Protein AF-S3K8F0-F1 (afdb_monomer_lite)

Secondary structure (DSSP, 8-state):
--SSEEEESSSEEEESSSS-GGGS-GGGEEEE-TT-EEEEEEEEEEGGGEEEEEEEEEETTEEEEEEEGGGEEEESSTTHHHHHHHHHHHHHHHTGGGTS-TTSTTHHHHHHHHHHHHH---S--SHHHHHHS--HHHHHHHHHIIIIITTTS---SSHHHHHHHHHHHHHTT-TT-S-----TTT----TT-EEEEESSTT--TT--S---EEEEE-------

Organism: NCBI:txid482300

Sequence (224 aa):
MADKTLKALVNTVIKALPQDSSTLTDSQKFPLAKGDTLAIKQYRSAPNNHWEIQLETPRDGMTTWFAFISHVEIFVDQNFKQNLVNIATQEWEFFKKGTRKEREDGFWQRIVTYWKEALNRNDIDTRFDVGNVPWSAAFISWIMTKAGAADKFKRDASHSVYIRDSVKKRKDQVINAPFVAFKIDEVTPEIGDLVCAPRQSGVTYDTTDNYISHCDLVVAKRTN

Structure (mmCIF, N/CA/C/O backbone):
data_AF-S3K8F0-F1
#
_entry.id   AF-S3K8F0-F1
#
loop_
_atom_site.group_PDB
_atom_site.id
_atom_site.type_symbol
_atom_site.label_atom_id
_atom_site.label_alt_id
_atom_site.label_comp_id
_atom_site.label_asym_id
_atom_site.label_entity_id
_atom_site.label_seq_id
_atom_site.pdbx_PDB_ins_code
_atom_site.Cartn_x
_atom_site.Cartn_y
_atom_site.Cartn_z
_atom_site.occupancy
_atom_site.B_iso_or_equiv
_atom_site.auth_seq_id
_atom_site.auth_comp_id
_atom_site.auth_asym_id
_atom_site.auth_atom_id
_atom_site.pdbx_PDB_model_num
ATOM 1 N N . MET A 1 1 ? -18.692 18.314 4.384 1.00 41.19 1 MET A N 1
ATOM 2 C CA . MET A 1 1 ? -18.512 16.860 4.187 1.00 41.19 1 MET A CA 1
ATOM 3 C C . MET A 1 1 ? -17.352 16.450 5.059 1.00 41.19 1 MET A C 1
ATOM 5 O O . MET A 1 1 ? -16.432 17.248 5.173 1.00 41.19 1 MET A O 1
ATOM 9 N N . ALA A 1 2 ? -17.420 15.288 5.698 1.00 50.66 2 ALA A N 1
ATOM 10 C CA . ALA A 1 2 ? -16.303 14.797 6.488 1.00 50.66 2 ALA A CA 1
ATOM 11 C C . ALA A 1 2 ? -15.082 14.616 5.584 1.00 50.66 2 ALA A C 1
ATOM 13 O O . ALA A 1 2 ? -15.187 13.941 4.558 1.00 50.66 2 ALA A O 1
ATOM 14 N N . ASP A 1 3 ? -13.938 15.188 5.959 1.00 70.56 3 ASP A N 1
ATOM 15 C CA . ASP A 1 3 ? -12.693 15.042 5.189 1.00 70.56 3 ASP A CA 1
ATOM 16 C C . ASP A 1 3 ? -12.235 13.577 5.127 1.00 70.56 3 ASP A C 1
ATOM 18 O O . ASP A 1 3 ? -11.378 13.216 4.320 1.00 70.56 3 ASP A O 1
ATOM 22 N N . LYS A 1 4 ? -12.782 12.726 6.009 1.00 84.25 4 LYS A N 1
ATOM 23 C CA . LYS A 1 4 ? -12.538 11.288 6.032 1.00 84.25 4 LYS A CA 1
ATOM 24 C C . LYS A 1 4 ? -13.816 10.532 6.349 1.00 84.25 4 LYS A C 1
ATOM 26 O O . LYS A 1 4 ? -14.579 10.890 7.246 1.00 84.25 4 LYS A O 1
ATOM 31 N N . THR A 1 5 ? -14.026 9.446 5.623 1.00 88.88 5 THR A N 1
ATOM 32 C CA . THR A 1 5 ? -15.196 8.586 5.789 1.00 88.88 5 THR A CA 1
ATOM 33 C C . THR A 1 5 ? -14.744 7.151 5.980 1.00 88.88 5 THR A C 1
ATOM 35 O O . THR A 1 5 ? -13.998 6.631 5.160 1.00 88.88 5 THR A O 1
ATOM 38 N N . LEU A 1 6 ? -15.214 6.497 7.036 1.00 92.38 6 LEU A N 1
ATOM 39 C CA . LEU A 1 6 ? -15.124 5.050 7.180 1.00 92.38 6 LEU A CA 1
ATOM 40 C C . LEU A 1 6 ? -16.344 4.412 6.516 1.00 92.38 6 LEU A C 1
ATOM 42 O O . LEU A 1 6 ? -17.459 4.849 6.769 1.00 92.38 6 LEU A O 1
ATOM 46 N N . LYS A 1 7 ? -16.161 3.371 5.710 1.00 91.75 7 LYS A N 1
ATOM 47 C CA . LYS A 1 7 ? -17.235 2.586 5.092 1.00 91.75 7 LYS A CA 1
ATOM 48 C C . LYS A 1 7 ? -17.118 1.126 5.482 1.00 91.75 7 LYS A C 1
ATOM 50 O O . LYS A 1 7 ? -16.027 0.565 5.456 1.00 91.75 7 LYS A O 1
ATOM 55 N N . ALA A 1 8 ? -18.242 0.496 5.787 1.00 94.00 8 ALA A N 1
ATOM 56 C CA . ALA A 1 8 ? -18.306 -0.940 6.004 1.00 94.00 8 ALA A CA 1
ATOM 57 C C . ALA A 1 8 ? -18.256 -1.711 4.673 1.00 94.00 8 ALA A C 1
ATOM 59 O O . ALA A 1 8 ? -19.084 -1.502 3.783 1.00 94.00 8 ALA A O 1
ATOM 60 N N . LEU A 1 9 ? -17.306 -2.639 4.546 1.00 88.62 9 LEU A N 1
ATOM 61 C CA . LEU A 1 9 ? -17.175 -3.557 3.405 1.00 88.62 9 LEU A CA 1
ATOM 62 C C . LEU A 1 9 ? -18.062 -4.804 3.565 1.00 88.62 9 LEU A C 1
ATOM 64 O O . LEU A 1 9 ? -18.509 -5.399 2.580 1.00 88.62 9 LEU A O 1
ATOM 68 N N . VAL A 1 10 ? -18.357 -5.163 4.816 1.00 92.81 10 VAL A N 1
ATOM 69 C CA . VAL A 1 10 ? -19.252 -6.246 5.249 1.00 92.81 10 VAL A CA 1
ATOM 70 C C . VAL A 1 10 ? -20.107 -5.760 6.421 1.00 92.81 10 VAL A C 1
ATOM 72 O O . VAL A 1 10 ? -19.790 -4.737 7.024 1.00 92.81 10 VAL A O 1
ATOM 75 N N . ASN A 1 11 ? -21.170 -6.487 6.778 1.00 96.94 11 ASN A N 1
ATOM 76 C CA . ASN A 1 11 ? -21.875 -6.221 8.035 1.00 96.94 11 ASN A CA 1
ATOM 77 C C . ASN A 1 11 ? -20.884 -6.382 9.189 1.00 96.94 11 ASN A C 1
ATOM 79 O O . ASN A 1 11 ? -20.270 -7.438 9.336 1.00 96.94 11 ASN A O 1
ATOM 83 N N . THR A 1 12 ? -20.704 -5.333 9.982 1.00 97.06 12 THR A N 1
ATOM 84 C CA . THR A 1 12 ? -19.665 -5.289 11.009 1.00 97.06 12 THR A CA 1
ATOM 85 C C . THR A 1 12 ? -20.174 -4.649 12.292 1.00 97.06 12 THR A C 1
ATOM 87 O O . THR A 1 12 ? -21.273 -4.099 12.353 1.00 97.06 12 THR A O 1
ATOM 90 N N . VAL A 1 13 ? -19.361 -4.745 13.338 1.00 97.62 13 VAL A N 1
ATOM 91 C CA . VAL A 1 13 ? -19.634 -4.179 14.654 1.00 97.62 13 VAL A CA 1
ATOM 92 C C . VAL A 1 13 ? -18.527 -3.193 14.991 1.00 97.62 13 VAL A C 1
ATOM 94 O O . VAL A 1 13 ? -17.346 -3.551 14.993 1.00 97.62 13 VAL A O 1
ATOM 97 N N . ILE A 1 14 ? -18.926 -1.962 15.293 1.00 97.81 14 ILE A N 1
ATOM 98 C CA . ILE A 1 14 ? -18.063 -0.913 15.826 1.00 97.81 14 ILE A CA 1
ATOM 99 C C . ILE A 1 14 ? -18.092 -1.011 17.351 1.00 97.81 14 ILE A C 1
ATOM 101 O O . ILE A 1 14 ? -19.149 -1.237 17.936 1.00 97.81 14 ILE A O 1
ATOM 105 N N . LYS A 1 15 ? -16.925 -0.922 17.990 1.00 97.56 15 LYS A N 1
ATOM 106 C CA . LYS A 1 15 ? -16.703 -1.397 19.365 1.00 97.56 15 LYS A CA 1
ATOM 107 C C . LYS A 1 15 ? -16.059 -0.324 20.230 1.00 97.56 15 LYS A C 1
ATOM 109 O O . LYS A 1 15 ? -15.245 0.443 19.737 1.00 97.56 15 LYS A O 1
ATOM 114 N N . ALA A 1 16 ? -16.357 -0.302 21.521 1.00 96.88 16 ALA A N 1
ATOM 115 C CA . ALA A 1 16 ? -15.704 0.591 22.478 1.00 96.88 16 ALA A CA 1
ATOM 116 C C . ALA A 1 16 ? -14.272 0.141 22.822 1.00 96.88 16 ALA A C 1
ATOM 118 O O . ALA A 1 16 ? -13.486 0.937 23.326 1.00 96.88 16 ALA A O 1
ATOM 119 N N . LEU A 1 17 ? -13.924 -1.122 22.537 1.00 96.38 17 LEU A N 1
ATOM 120 C CA . LEU A 1 17 ? -12.598 -1.706 22.754 1.00 96.38 17 LEU A CA 1
ATOM 121 C C . LEU A 1 17 ? -12.171 -2.558 21.544 1.00 96.38 17 LEU A C 1
ATOM 123 O O . LEU A 1 17 ? -13.028 -3.177 20.900 1.00 96.38 17 LEU A O 1
ATOM 127 N N . PRO A 1 18 ? -10.862 -2.661 21.247 1.00 95.69 18 PRO A N 1
ATOM 128 C CA . PRO A 1 18 ? -10.341 -3.462 20.142 1.00 95.69 18 PRO A CA 1
ATOM 129 C C . PRO A 1 18 ? -10.294 -4.954 20.507 1.00 95.69 18 PRO A C 1
ATOM 131 O O . PRO A 1 18 ? -9.233 -5.562 20.598 1.00 95.69 18 PRO A O 1
ATOM 134 N N . GLN A 1 19 ? -11.451 -5.559 20.768 1.00 94.62 19 GLN A N 1
ATOM 135 C CA . GLN A 1 19 ? -11.573 -6.979 21.111 1.00 94.62 19 GLN A CA 1
ATOM 136 C C . GLN A 1 19 ? -12.734 -7.646 20.363 1.00 94.62 19 GLN A C 1
ATOM 138 O O . GLN A 1 19 ? -13.352 -7.041 19.474 1.00 94.62 19 GLN A O 1
ATOM 143 N N . ASP A 1 20 ? -12.994 -8.919 20.656 1.00 92.88 20 ASP A N 1
ATOM 144 C CA . ASP A 1 20 ? -14.132 -9.641 20.091 1.00 92.88 20 ASP A CA 1
ATOM 145 C C . ASP A 1 20 ? -15.459 -8.982 20.517 1.00 92.88 20 ASP A C 1
ATOM 147 O O . ASP A 1 20 ? -15.621 -8.547 21.652 1.00 92.88 20 ASP A O 1
ATOM 151 N N . SER A 1 21 ? -16.420 -8.865 19.599 1.00 93.69 21 SER A N 1
ATOM 152 C CA . SER A 1 21 ? -17.721 -8.251 19.906 1.00 93.69 21 SER A CA 1
ATOM 153 C C . SER A 1 21 ? -18.594 -9.087 20.842 1.00 93.69 21 SER A C 1
ATOM 155 O O . SER A 1 21 ? -19.522 -8.545 21.444 1.00 93.69 21 SER A O 1
ATOM 157 N N . SER A 1 22 ? -18.337 -10.392 20.946 1.00 94.06 22 SER A N 1
ATOM 158 C CA . SER A 1 22 ? -19.043 -11.305 21.852 1.00 94.06 22 SER A CA 1
ATOM 159 C C . SER A 1 22 ? -18.723 -11.046 23.325 1.00 94.06 22 SER A C 1
ATOM 161 O O . SER A 1 22 ? -19.543 -11.355 24.182 1.00 94.06 22 SER A O 1
ATOM 163 N N . THR A 1 23 ? -17.578 -10.427 23.626 1.00 95.38 23 THR A N 1
ATOM 164 C CA . THR A 1 23 ? -17.160 -10.097 24.998 1.00 95.38 23 THR A CA 1
ATOM 165 C C . THR A 1 23 ? -17.610 -8.704 25.447 1.00 95.38 23 THR A C 1
ATOM 167 O O . THR A 1 23 ? -17.310 -8.292 26.565 1.00 95.38 23 THR A O 1
ATOM 170 N N . LEU A 1 24 ? -18.312 -7.964 24.582 1.00 95.31 24 LEU A N 1
ATOM 171 C CA . LEU A 1 24 ? -18.771 -6.597 24.824 1.00 95.31 24 LEU A CA 1
ATOM 172 C C . LEU A 1 24 ? -20.282 -6.547 25.049 1.00 95.31 24 LEU A C 1
ATOM 174 O O . LEU A 1 24 ? -21.047 -7.234 24.360 1.00 95.31 24 LEU A O 1
ATOM 178 N N . THR A 1 25 ? -20.711 -5.679 25.965 1.00 95.19 25 THR A N 1
ATOM 179 C CA . THR A 1 25 ? -22.132 -5.382 26.192 1.00 95.19 25 THR A CA 1
ATOM 180 C C . THR A 1 25 ? -22.726 -4.609 25.015 1.00 95.19 25 THR A C 1
ATOM 182 O O . THR A 1 25 ? -22.005 -4.028 24.202 1.00 95.19 25 THR A O 1
ATOM 185 N N . ASP A 1 26 ? -24.055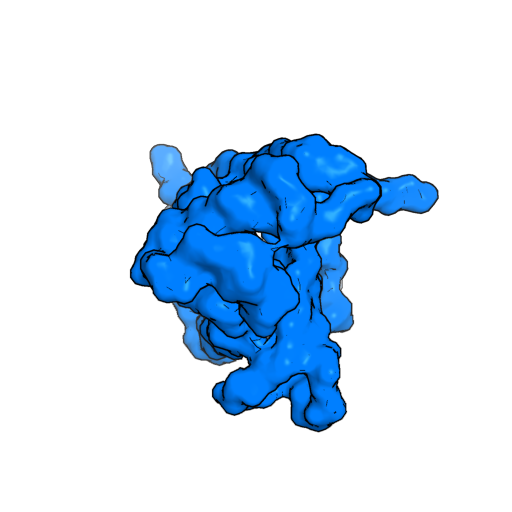 -4.551 24.929 1.00 92.62 26 ASP A N 1
ATOM 186 C CA . ASP A 1 26 ? -24.741 -3.812 23.859 1.00 92.62 26 ASP A CA 1
ATOM 187 C C . ASP A 1 26 ? -24.510 -2.298 23.931 1.00 92.62 26 ASP A C 1
ATOM 189 O O . ASP A 1 26 ? -24.533 -1.626 22.910 1.00 92.62 26 ASP A O 1
ATOM 193 N N . SER A 1 27 ? -24.192 -1.758 25.110 1.00 91.88 27 SER A N 1
ATOM 194 C CA . SER A 1 27 ? -23.777 -0.356 25.268 1.00 91.88 27 SER A CA 1
ATOM 195 C C . SER A 1 27 ? -22.350 -0.074 24.785 1.00 91.88 27 SER A C 1
ATOM 197 O O . SER A 1 27 ? -21.978 1.079 24.596 1.00 91.88 27 SER A O 1
ATOM 199 N N . GLN A 1 28 ? -21.532 -1.111 24.595 1.00 96.06 28 GLN A N 1
ATOM 200 C CA . GLN A 1 28 ? -20.134 -1.001 24.173 1.00 96.06 28 GLN A CA 1
ATOM 201 C C . GLN A 1 28 ? -19.947 -1.269 22.680 1.00 96.06 28 GLN A C 1
ATOM 203 O O . GLN A 1 28 ? -18.812 -1.380 22.209 1.00 96.06 28 GLN A O 1
ATOM 208 N N . LYS A 1 29 ? -21.030 -1.434 21.921 1.00 96.69 29 LYS A N 1
ATOM 209 C CA . LYS A 1 29 ? -20.945 -1.775 20.508 1.00 96.69 29 LYS A CA 1
ATOM 210 C C . LYS A 1 29 ? -22.174 -1.324 19.746 1.00 96.69 29 LYS A C 1
ATOM 212 O O . LYS A 1 29 ? -23.262 -1.228 20.293 1.00 96.69 29 LYS A O 1
ATOM 217 N N . PHE A 1 30 ? -22.018 -1.137 18.447 1.00 97.06 30 PHE A N 1
ATOM 218 C CA . PHE A 1 30 ? -23.154 -0.941 17.564 1.00 97.06 30 PHE A CA 1
ATOM 219 C C . PHE A 1 30 ? -22.896 -1.545 16.181 1.00 97.06 30 PHE A C 1
ATOM 221 O O . PHE A 1 30 ? -21.744 -1.596 15.735 1.00 97.06 30 PHE A O 1
ATOM 228 N N . PRO A 1 31 ? -23.945 -2.015 15.485 1.00 97.44 31 PRO A N 1
ATOM 229 C CA . PRO A 1 31 ? -23.801 -2.547 14.140 1.00 97.44 31 PRO A CA 1
ATOM 230 C C . PRO A 1 31 ? -23.599 -1.424 13.117 1.00 97.44 31 PRO A C 1
ATOM 232 O O . PRO A 1 31 ? -24.153 -0.330 13.248 1.00 97.44 31 PRO A O 1
ATOM 235 N N . LEU A 1 32 ? -22.842 -1.728 12.068 1.00 97.56 32 LEU A N 1
ATOM 236 C CA . LEU A 1 32 ? -22.715 -0.927 10.855 1.00 97.56 32 LEU A CA 1
ATOM 237 C C . LEU A 1 32 ? -22.943 -1.866 9.663 1.00 97.56 32 LEU A C 1
ATOM 239 O O . LEU A 1 32 ? -22.202 -2.842 9.498 1.00 97.56 32 LEU A O 1
ATOM 243 N N . ALA A 1 33 ? -24.000 -1.631 8.882 1.00 97.88 33 ALA A N 1
ATOM 244 C CA . ALA A 1 33 ? -24.350 -2.522 7.782 1.00 97.88 33 ALA A CA 1
ATOM 245 C C . ALA A 1 33 ? -23.391 -2.330 6.603 1.00 97.88 33 ALA A C 1
ATOM 247 O O . ALA A 1 33 ? -22.800 -1.266 6.421 1.00 97.88 33 ALA A O 1
ATOM 248 N N . LYS A 1 34 ? -23.227 -3.367 5.778 1.00 95.12 34 LYS A N 1
ATOM 249 C CA . LYS A 1 34 ? -22.408 -3.300 4.565 1.00 95.12 34 LYS A CA 1
ATOM 250 C C . LYS A 1 34 ? -22.843 -2.117 3.695 1.00 95.12 34 LYS A C 1
ATOM 252 O O . LYS A 1 34 ? -23.998 -2.032 3.296 1.00 95.12 34 LYS A O 1
ATOM 257 N N . GLY A 1 35 ? -21.884 -1.274 3.323 1.00 88.38 35 GLY A N 1
ATOM 258 C CA . GLY A 1 35 ? -22.106 -0.083 2.507 1.00 88.38 35 GLY A CA 1
ATOM 259 C C . GLY A 1 35 ? -22.334 1.194 3.314 1.00 88.38 35 GLY A C 1
ATOM 260 O O . GLY A 1 35 ? -22.054 2.265 2.775 1.00 88.38 35 GLY A O 1
ATOM 261 N N . ASP A 1 36 ? -22.745 1.089 4.581 1.00 94.88 36 ASP A N 1
ATOM 262 C CA . ASP A 1 36 ? -22.942 2.245 5.454 1.00 94.88 36 ASP A CA 1
ATOM 263 C C . ASP A 1 36 ? -21.617 2.934 5.775 1.00 94.88 36 ASP A C 1
ATOM 265 O O . ASP A 1 36 ? -20.541 2.321 5.803 1.00 94.88 36 ASP A O 1
ATOM 269 N N . THR A 1 37 ? -21.714 4.232 6.056 1.00 92.69 37 THR A N 1
ATOM 270 C CA . THR A 1 37 ? -20.562 5.101 6.275 1.00 92.69 37 THR A CA 1
ATOM 271 C C . THR A 1 37 ? -20.628 5.857 7.594 1.00 92.69 37 THR A C 1
ATOM 273 O O . THR A 1 37 ? -21.698 6.281 8.023 1.00 92.69 37 THR A O 1
ATOM 276 N N . LEU A 1 38 ? -19.463 6.110 8.189 1.00 93.56 38 LEU A N 1
ATOM 277 C CA . LEU A 1 38 ? -19.260 6.983 9.338 1.00 93.56 38 LEU A CA 1
ATOM 278 C C . LEU A 1 38 ? -18.311 8.123 8.965 1.00 93.56 38 LEU A C 1
ATOM 280 O O . LEU A 1 38 ? -17.219 7.895 8.445 1.00 93.56 38 LEU A O 1
ATOM 284 N N . ALA A 1 39 ? -18.711 9.347 9.286 1.00 91.88 39 ALA A N 1
ATOM 285 C CA . ALA A 1 39 ? -17.834 10.508 9.248 1.00 91.88 39 ALA A CA 1
ATOM 286 C C . ALA A 1 39 ? -16.810 10.428 10.391 1.00 91.88 39 ALA A C 1
ATOM 288 O O . ALA A 1 39 ? -17.197 10.299 11.558 1.00 91.88 39 ALA A O 1
ATOM 289 N N . ILE A 1 40 ? -15.514 10.508 10.074 1.00 93.00 40 ILE A N 1
ATOM 290 C CA . ILE A 1 40 ? -14.440 10.422 11.073 1.00 93.00 40 ILE A CA 1
ATOM 291 C C . ILE A 1 40 ? -13.488 11.618 10.982 1.00 93.00 40 ILE A C 1
ATOM 293 O O . ILE A 1 40 ? -13.111 12.063 9.901 1.00 93.00 40 ILE A O 1
ATOM 297 N N . LYS A 1 41 ? -13.037 12.112 12.136 1.00 91.50 41 LYS A N 1
ATOM 298 C CA . LYS A 1 41 ? -12.024 13.176 12.233 1.00 91.50 41 LYS A CA 1
ATOM 299 C C . LYS A 1 41 ? -10.625 12.609 12.051 1.00 91.50 41 LYS A C 1
ATOM 301 O O . LYS A 1 41 ? -9.799 13.135 11.292 1.00 91.50 41 LYS A O 1
ATOM 306 N N . GLN A 1 42 ? -10.365 11.538 12.793 1.00 91.25 42 GLN A N 1
ATOM 307 C CA . GLN A 1 42 ? -9.055 10.933 12.938 1.00 91.25 42 GLN A CA 1
ATOM 308 C C . GLN A 1 42 ? -9.169 9.417 13.012 1.00 91.25 42 GLN A C 1
ATOM 310 O O . GLN A 1 42 ? -10.193 8.880 13.435 1.00 91.25 42 GLN A O 1
ATOM 315 N N . TYR A 1 43 ? -8.099 8.739 12.626 1.00 93.69 43 TYR A N 1
ATOM 316 C CA . TYR A 1 43 ? -7.933 7.316 12.866 1.00 93.69 43 TYR A CA 1
ATOM 317 C C . TYR A 1 43 ? -6.471 6.988 13.139 1.00 93.69 43 TYR A C 1
ATOM 319 O O . TYR A 1 43 ? -5.581 7.741 12.755 1.00 93.69 43 TYR A O 1
ATOM 327 N N . ARG A 1 44 ? -6.208 5.862 13.789 1.00 93.06 44 ARG A N 1
ATOM 328 C CA . ARG A 1 44 ? -4.868 5.281 13.935 1.00 93.06 44 ARG A CA 1
ATOM 329 C C . ARG A 1 44 ? -4.980 3.776 14.095 1.00 93.06 44 ARG A C 1
ATOM 331 O O . ARG A 1 44 ? -6.040 3.263 14.451 1.00 93.06 44 ARG A O 1
ATOM 338 N N . SER A 1 45 ? -3.893 3.058 13.854 1.00 92.06 45 SER A N 1
ATOM 339 C CA . SER A 1 45 ? -3.856 1.627 14.141 1.00 92.06 45 SER A CA 1
ATOM 340 C C . SER A 1 45 ? -3.981 1.362 15.642 1.00 92.06 45 SER A C 1
ATOM 342 O O . SER A 1 45 ? -3.353 2.027 16.469 1.00 92.06 45 SER A O 1
ATOM 344 N N . ALA A 1 46 ? -4.762 0.346 15.980 1.00 92.62 46 ALA A N 1
ATOM 345 C CA . ALA A 1 46 ? -4.946 -0.172 17.325 1.00 92.62 46 ALA A CA 1
ATOM 346 C C . ALA A 1 46 ? -4.529 -1.656 17.394 1.00 92.62 46 ALA A C 1
ATOM 348 O O . ALA A 1 46 ? -4.379 -2.309 16.353 1.00 92.62 46 ALA A O 1
ATOM 349 N N . PRO A 1 47 ? -4.322 -2.204 18.606 1.00 90.75 47 PRO A N 1
ATOM 350 C CA . PRO A 1 47 ? -4.092 -3.634 18.801 1.00 90.75 47 PRO A CA 1
ATOM 351 C C . PRO A 1 47 ? -5.197 -4.511 18.193 1.00 90.75 47 PRO A C 1
ATOM 353 O O . PRO A 1 47 ? -6.281 -4.030 17.871 1.00 90.75 47 PRO A O 1
ATOM 356 N N . ASN A 1 48 ? -4.922 -5.813 18.074 1.00 90.69 48 ASN A N 1
ATOM 357 C CA . ASN A 1 48 ? -5.881 -6.843 17.644 1.00 90.69 48 ASN A CA 1
ATOM 358 C C . ASN A 1 48 ? -6.503 -6.626 16.251 1.00 90.69 48 ASN A C 1
ATOM 360 O O . ASN A 1 48 ? -7.592 -7.122 15.973 1.00 90.69 48 ASN A O 1
ATOM 364 N N . ASN A 1 49 ? -5.778 -5.941 15.361 1.00 91.00 49 ASN A N 1
ATOM 365 C CA . ASN A 1 49 ? -6.203 -5.621 13.994 1.00 91.00 49 ASN A CA 1
ATOM 366 C C . ASN A 1 49 ? -7.448 -4.731 13.938 1.00 91.00 49 ASN A C 1
ATOM 368 O O . ASN A 1 49 ? -8.342 -4.933 13.112 1.00 91.00 49 ASN A O 1
ATOM 372 N N . HIS A 1 50 ? -7.478 -3.697 14.781 1.00 93.88 50 HIS A N 1
ATOM 373 C CA . HIS A 1 50 ? -8.501 -2.657 14.733 1.00 93.88 50 HIS A CA 1
ATOM 374 C C . HIS A 1 50 ? -7.928 -1.308 14.306 1.00 93.88 50 HIS A C 1
ATOM 376 O O . HIS A 1 50 ? -6.778 -0.967 14.572 1.00 93.88 50 HIS A O 1
ATOM 382 N N . TRP A 1 51 ? -8.771 -0.507 13.670 1.00 94.94 51 TRP A N 1
ATOM 383 C CA . TRP A 1 51 ? -8.627 0.936 13.628 1.00 94.94 51 TRP A CA 1
ATOM 384 C C . TRP A 1 51 ? -9.230 1.514 14.896 1.00 94.94 51 TRP A C 1
ATOM 386 O O . TRP A 1 51 ? -10.388 1.228 15.187 1.00 94.94 51 TRP A O 1
ATOM 396 N N . GLU A 1 52 ? -8.488 2.348 15.616 1.00 96.19 52 GLU A N 1
ATOM 397 C CA . GLU A 1 52 ? -9.105 3.339 16.491 1.00 96.19 52 GLU A CA 1
ATOM 398 C C . GLU A 1 52 ? -9.570 4.498 15.612 1.00 96.19 52 GLU A C 1
ATOM 400 O O . GLU A 1 52 ? -8.788 5.031 14.822 1.00 96.19 52 GLU A O 1
ATOM 405 N N . ILE A 1 53 ? -10.835 4.876 15.735 1.00 96.25 53 ILE A N 1
ATOM 406 C CA . ILE A 1 53 ? -11.460 5.954 14.977 1.00 96.25 53 ILE A CA 1
ATOM 407 C C . ILE A 1 53 ? -12.058 6.977 15.933 1.00 96.25 53 ILE A C 1
ATOM 409 O O . ILE A 1 53 ? -12.636 6.628 16.962 1.00 96.25 53 ILE A O 1
ATOM 413 N N . GLN A 1 54 ? -11.961 8.246 15.557 1.00 96.00 54 GLN A N 1
ATOM 414 C CA . GLN A 1 54 ? -12.657 9.335 16.219 1.00 96.00 54 GLN A CA 1
ATOM 415 C C . GLN A 1 54 ? -13.800 9.806 15.324 1.00 96.00 54 GLN A C 1
ATOM 417 O O . GLN A 1 54 ? -13.559 10.385 14.263 1.00 96.00 54 GLN A O 1
ATOM 422 N N . LEU A 1 55 ? -15.040 9.567 15.747 1.00 95.31 55 LEU A N 1
ATOM 423 C CA . LEU A 1 55 ? -16.230 9.997 15.016 1.00 95.31 55 LEU A CA 1
ATOM 424 C C . LEU A 1 55 ? -16.343 11.526 14.998 1.00 95.31 55 LEU A C 1
ATOM 426 O O . LEU A 1 55 ? -15.973 12.207 15.960 1.00 95.31 55 LEU A O 1
ATOM 430 N N . GLU A 1 56 ? -16.886 12.076 13.911 1.00 93.25 56 GLU A N 1
ATOM 431 C CA . GLU A 1 56 ? -17.198 13.507 13.856 1.00 93.25 56 GLU A CA 1
ATOM 432 C C . GLU A 1 56 ? -18.290 13.896 14.850 1.00 93.25 56 GLU A C 1
ATOM 434 O O . GLU A 1 56 ? -18.126 14.865 15.600 1.00 93.25 56 GLU A O 1
ATOM 439 N N . THR A 1 57 ? -19.360 13.101 14.878 1.00 92.62 57 THR A N 1
ATOM 440 C CA . THR A 1 57 ? -20.481 13.219 15.808 1.00 92.62 57 THR A CA 1
ATOM 441 C C . THR A 1 57 ? -20.388 12.094 16.843 1.00 92.62 57 THR A C 1
ATOM 443 O O . THR A 1 57 ? -20.288 10.931 16.444 1.00 92.62 57 THR A O 1
ATOM 446 N N . PRO A 1 58 ? -20.407 12.397 18.157 1.00 94.25 58 PRO A N 1
ATOM 447 C CA . PRO A 1 58 ? -20.407 11.370 19.192 1.00 94.25 58 PRO A CA 1
ATOM 448 C C . PRO A 1 58 ? -21.585 10.409 19.029 1.00 94.25 58 PRO A C 1
ATOM 450 O O . PRO A 1 58 ? -22.696 10.824 18.699 1.00 94.25 58 PRO A O 1
ATOM 453 N N . ARG A 1 59 ? -21.348 9.136 19.334 1.00 93.62 59 ARG A N 1
ATOM 454 C CA . ARG A 1 59 ? -22.383 8.110 19.441 1.00 93.62 59 ARG A CA 1
ATOM 455 C C . ARG A 1 59 ? -22.383 7.579 20.862 1.00 93.62 59 ARG A C 1
ATOM 457 O O . ARG A 1 59 ? -21.316 7.294 21.394 1.00 93.62 59 ARG A O 1
ATOM 464 N N . ASP A 1 60 ? -23.555 7.535 21.488 1.00 89.62 60 ASP A N 1
ATOM 465 C CA . ASP A 1 60 ? -23.726 7.083 22.876 1.00 89.62 60 ASP A CA 1
ATOM 466 C C . ASP A 1 60 ? -22.782 7.799 23.869 1.00 89.62 60 ASP A C 1
ATOM 468 O O . ASP A 1 60 ? -22.235 7.210 24.795 1.00 89.62 60 ASP A O 1
ATOM 472 N N . GLY A 1 61 ? -22.540 9.097 23.640 1.00 91.19 61 GLY A N 1
ATOM 473 C CA . GLY A 1 61 ? -21.641 9.926 24.455 1.00 91.19 61 GLY A CA 1
ATOM 474 C C . GLY A 1 61 ? -20.140 9.711 24.203 1.00 91.19 61 GLY A C 1
ATOM 475 O O . GLY A 1 61 ? -19.324 10.438 24.765 1.00 91.19 61 GLY A O 1
ATOM 476 N N . MET A 1 62 ? -19.759 8.773 23.330 1.00 93.25 62 MET A N 1
ATOM 477 C CA . MET A 1 62 ? -18.370 8.445 23.000 1.00 93.25 62 MET A CA 1
ATOM 478 C C . MET A 1 62 ? -17.998 8.902 21.585 1.00 93.25 62 MET A C 1
ATOM 480 O O . MET A 1 62 ? -18.760 8.747 20.629 1.00 93.25 62 MET A O 1
ATOM 484 N N . THR A 1 63 ? -16.788 9.441 21.429 1.00 95.06 63 THR A N 1
ATOM 485 C CA . THR A 1 63 ? -16.221 9.775 20.107 1.00 95.06 63 THR A CA 1
ATOM 486 C C . THR A 1 63 ? -15.205 8.749 19.626 1.00 95.06 63 THR A C 1
ATOM 488 O O . THR A 1 63 ? -15.096 8.547 18.419 1.00 95.06 63 THR A O 1
ATOM 491 N N . THR A 1 64 ? -14.499 8.085 20.543 1.00 97.25 64 THR A N 1
ATOM 492 C CA . THR A 1 64 ? -13.513 7.051 20.221 1.00 97.25 64 THR A CA 1
ATOM 493 C C . THR A 1 64 ? -14.171 5.685 20.143 1.00 97.25 64 THR A C 1
ATOM 495 O O . THR A 1 64 ? -14.821 5.244 21.089 1.00 97.25 64 THR A O 1
ATOM 498 N N . TRP A 1 65 ? -13.955 5.016 19.018 1.00 97.88 65 TRP A N 1
ATOM 499 C CA . TRP A 1 65 ? -14.468 3.687 18.729 1.00 97.88 65 TRP A CA 1
ATOM 500 C C . TRP A 1 65 ? -13.421 2.863 17.981 1.00 97.88 65 TRP A C 1
ATOM 502 O O . TRP A 1 65 ? -12.407 3.387 17.524 1.00 97.88 65 TRP A O 1
ATOM 512 N N . PHE A 1 66 ? -13.681 1.570 17.833 1.00 97.69 66 PHE A N 1
ATOM 513 C CA . PHE A 1 66 ? -12.795 0.621 17.182 1.00 97.69 66 PHE A CA 1
ATOM 514 C C . PHE A 1 66 ? -13.528 -0.146 16.088 1.00 97.69 66 PHE A C 1
ATOM 516 O O . PHE A 1 66 ? -14.604 -0.704 16.313 1.00 97.69 66 PHE A O 1
ATOM 523 N N . ALA A 1 67 ? -12.921 -0.209 14.909 1.00 96.81 67 ALA A N 1
ATOM 524 C CA . ALA A 1 67 ? -13.422 -0.957 13.765 1.00 96.81 67 ALA A CA 1
ATOM 525 C C . ALA A 1 67 ? -12.411 -2.031 13.370 1.00 96.81 67 ALA A C 1
ATOM 527 O O . ALA A 1 67 ? -11.221 -1.748 13.284 1.00 96.81 67 ALA A O 1
ATOM 528 N N . PHE A 1 68 ? -12.862 -3.260 13.124 1.00 94.75 68 PHE A N 1
ATOM 529 C CA . PHE A 1 68 ? -11.959 -4.313 12.658 1.00 94.75 68 PHE A CA 1
ATOM 530 C C . PHE A 1 68 ? -11.468 -3.998 11.242 1.00 94.75 68 PHE A C 1
ATOM 532 O O . PHE A 1 68 ? -12.280 -3.692 10.368 1.00 94.75 68 PHE A O 1
ATOM 539 N N . ILE A 1 69 ? -10.153 -4.050 11.028 1.00 91.44 69 ILE A N 1
ATOM 540 C CA . ILE A 1 69 ? -9.492 -3.456 9.858 1.00 91.44 69 ILE A CA 1
ATOM 541 C C . ILE A 1 69 ? -9.993 -4.054 8.545 1.00 91.44 69 ILE A C 1
ATOM 543 O O . ILE A 1 69 ? -10.301 -3.298 7.633 1.00 91.44 69 ILE A O 1
ATOM 547 N N . SER A 1 70 ? -10.146 -5.377 8.448 1.00 89.19 70 SER A N 1
ATOM 548 C CA . SER A 1 70 ? -10.597 -6.027 7.205 1.00 89.19 70 SER A CA 1
ATOM 549 C C . SER A 1 70 ? -12.091 -5.853 6.913 1.00 89.19 70 SER A C 1
ATOM 551 O O . SER A 1 70 ? -12.554 -6.201 5.831 1.00 89.19 70 SER A O 1
ATOM 553 N N . HIS A 1 71 ? -12.875 -5.329 7.860 1.00 92.88 71 HIS A N 1
ATOM 554 C CA . HIS A 1 71 ? -14.308 -5.105 7.660 1.00 92.88 71 HIS A CA 1
ATOM 555 C C . HIS A 1 71 ? -14.628 -3.710 7.130 1.00 92.88 71 HIS A C 1
ATOM 557 O O . HIS A 1 71 ? -15.779 -3.445 6.773 1.00 92.88 71 HIS A O 1
ATOM 563 N N . VAL A 1 72 ? -13.653 -2.801 7.133 1.00 91.81 72 VAL A N 1
ATOM 564 C CA . VAL A 1 72 ? -13.883 -1.389 6.851 1.00 91.81 72 VAL A CA 1
ATOM 565 C C . VAL A 1 72 ? -12.815 -0.820 5.937 1.00 91.81 72 VAL A C 1
ATOM 567 O O . VAL A 1 72 ? -11.674 -1.262 5.907 1.00 91.81 72 VAL A O 1
ATOM 570 N N . GLU A 1 73 ? -13.189 0.231 5.232 1.00 86.56 73 GLU A N 1
ATOM 571 C CA . GLU A 1 73 ? -12.286 1.040 4.436 1.00 86.56 73 GLU A CA 1
ATOM 572 C C . GLU A 1 73 ? -12.384 2.491 4.891 1.00 86.56 73 GLU A C 1
ATOM 574 O O . GLU A 1 73 ? -13.482 3.004 5.094 1.00 86.56 73 GLU A O 1
ATOM 579 N N . ILE A 1 74 ? -11.242 3.155 5.072 1.00 87.12 74 ILE A N 1
ATOM 580 C CA . ILE A 1 74 ? -11.193 4.575 5.419 1.00 87.12 74 ILE A CA 1
ATOM 581 C C . ILE A 1 74 ? -10.778 5.361 4.179 1.00 87.12 74 ILE A C 1
ATOM 583 O O . ILE A 1 74 ? -9.649 5.258 3.704 1.00 87.12 74 ILE A O 1
ATOM 587 N N . PHE A 1 75 ? -11.696 6.175 3.670 1.00 72.81 75 PHE A N 1
ATOM 588 C CA . PHE A 1 75 ? -11.453 7.088 2.567 1.00 72.81 75 PHE A CA 1
ATOM 589 C C . PHE A 1 75 ? -10.915 8.408 3.098 1.00 72.81 75 PHE A C 1
ATOM 591 O O . PHE A 1 75 ? -11.609 9.118 3.822 1.00 72.81 75 PHE A O 1
ATOM 598 N N . VAL A 1 76 ? -9.695 8.745 2.691 1.00 67.81 76 VAL A N 1
ATOM 599 C CA . VAL A 1 76 ? -9.196 10.131 2.678 1.00 67.81 76 VAL A CA 1
ATOM 600 C C . VAL A 1 76 ? -9.406 10.752 1.282 1.00 67.81 76 VAL A C 1
ATOM 602 O O . VAL A 1 76 ? -9.433 11.966 1.136 1.00 67.81 76 VAL A O 1
ATOM 605 N N . ASP A 1 77 ? -9.594 9.903 0.263 1.00 66.19 77 ASP A N 1
ATOM 606 C CA . ASP A 1 77 ? -9.973 10.222 -1.117 1.00 66.19 77 ASP A CA 1
ATOM 607 C C . ASP A 1 77 ? -10.733 9.005 -1.680 1.00 66.19 77 ASP A C 1
ATOM 609 O O . ASP A 1 77 ? -10.178 7.904 -1.737 1.00 66.19 77 ASP A O 1
ATOM 613 N N . GLN A 1 78 ? -12.012 9.166 -2.040 1.00 62.44 78 GLN A N 1
ATOM 614 C CA . GLN A 1 78 ? -12.875 8.048 -2.455 1.00 62.44 78 GLN A CA 1
ATOM 615 C C . GLN A 1 78 ? -12.411 7.360 -3.748 1.00 62.44 78 GLN A C 1
ATOM 617 O O . GLN A 1 78 ? -12.787 6.215 -3.989 1.00 62.44 78 GLN A O 1
ATOM 622 N N . ASN A 1 79 ? -11.574 8.014 -4.559 1.00 79.06 79 ASN A N 1
ATOM 623 C CA . ASN A 1 79 ? -11.171 7.491 -5.864 1.00 79.06 79 ASN A CA 1
ATOM 624 C C . ASN A 1 79 ? -9.736 6.957 -5.898 1.00 79.06 79 ASN A C 1
ATOM 626 O O . ASN A 1 79 ? -9.340 6.395 -6.918 1.00 79.06 79 ASN A O 1
ATOM 630 N N . PHE A 1 80 ? -8.958 7.076 -4.814 1.00 87.12 80 PHE A N 1
ATOM 631 C CA . PHE A 1 80 ? -7.540 6.695 -4.806 1.00 87.12 80 PHE A CA 1
ATOM 632 C C . PHE A 1 80 ? -7.305 5.259 -5.299 1.00 87.12 80 PHE A C 1
ATOM 634 O O . PHE A 1 80 ? -6.562 5.047 -6.256 1.00 87.12 80 PHE A O 1
ATOM 641 N N . LYS A 1 81 ? -7.967 4.265 -4.689 1.00 88.44 81 LYS A N 1
ATOM 642 C CA . LYS A 1 81 ? -7.767 2.853 -5.052 1.00 88.44 81 LYS A CA 1
ATOM 643 C C . LYS A 1 81 ? -8.249 2.543 -6.465 1.00 88.44 81 LYS A C 1
ATOM 645 O O . LYS A 1 81 ? -7.579 1.818 -7.194 1.00 88.44 81 LYS A O 1
ATOM 650 N N . GLN A 1 82 ? -9.374 3.131 -6.871 1.00 88.75 82 GLN A N 1
ATOM 651 C CA . GLN A 1 82 ? -9.889 2.978 -8.229 1.00 88.75 82 GLN A CA 1
ATOM 652 C C . GLN A 1 82 ? -8.901 3.542 -9.257 1.00 88.75 82 GLN A C 1
ATOM 654 O O . GLN A 1 82 ? -8.598 2.878 -10.245 1.00 88.75 82 GLN A O 1
ATOM 659 N N . ASN A 1 83 ? -8.355 4.733 -9.005 1.00 92.88 83 ASN A N 1
ATOM 660 C CA . ASN A 1 83 ? -7.341 5.354 -9.852 1.00 92.88 83 ASN A CA 1
ATOM 661 C C . ASN A 1 83 ? -6.072 4.501 -9.901 1.00 92.88 83 ASN A C 1
ATOM 663 O O . ASN A 1 83 ? -5.581 4.213 -10.989 1.00 92.88 83 ASN A O 1
ATOM 667 N N . LEU A 1 84 ? -5.584 4.045 -8.745 1.00 95.06 84 LEU A N 1
ATOM 668 C CA . LEU A 1 84 ? -4.403 3.190 -8.625 1.00 95.06 84 LEU A CA 1
ATOM 669 C C . LEU A 1 84 ? -4.528 1.924 -9.482 1.00 95.06 84 LEU A C 1
ATOM 671 O O . LEU A 1 84 ? -3.641 1.629 -10.284 1.00 95.06 84 LEU A O 1
ATOM 675 N N . VAL A 1 85 ? -5.648 1.211 -9.360 1.00 95.75 85 VAL A N 1
ATOM 676 C CA . VAL A 1 85 ? -5.916 -0.016 -10.124 1.00 95.75 85 VAL A CA 1
ATOM 677 C C . VAL A 1 85 ? -6.100 0.277 -11.610 1.00 95.75 85 VAL A C 1
ATOM 679 O O . VAL A 1 85 ? -5.568 -0.459 -12.441 1.00 95.75 85 VAL A O 1
ATOM 682 N N . ASN A 1 86 ? -6.797 1.358 -11.967 1.00 96.50 86 ASN A N 1
ATOM 683 C CA . ASN A 1 86 ? -6.978 1.759 -13.363 1.00 96.50 86 ASN A CA 1
ATOM 684 C C . ASN A 1 86 ? -5.634 2.056 -14.035 1.00 96.50 86 ASN A C 1
ATOM 686 O O . ASN A 1 86 ? -5.373 1.553 -15.125 1.00 96.50 86 ASN A O 1
ATOM 690 N N . ILE A 1 87 ? -4.767 2.825 -13.372 1.00 97.62 87 ILE A N 1
ATOM 691 C CA . ILE A 1 87 ? -3.426 3.158 -13.865 1.00 97.62 87 ILE A CA 1
ATOM 692 C C . ILE A 1 87 ? -2.591 1.882 -14.013 1.00 97.62 87 ILE A C 1
ATOM 694 O O . ILE A 1 87 ? -2.009 1.650 -15.069 1.00 97.62 87 ILE A O 1
ATOM 698 N N . ALA A 1 88 ? -2.569 1.015 -12.998 1.00 97.69 88 ALA A N 1
ATOM 699 C CA . ALA A 1 88 ? -1.826 -0.243 -13.066 1.00 97.69 88 ALA A CA 1
ATOM 700 C C . ALA A 1 88 ? -2.328 -1.163 -14.194 1.00 97.69 88 ALA A C 1
ATOM 702 O O . ALA A 1 88 ? -1.528 -1.776 -14.899 1.00 97.69 88 ALA A O 1
ATOM 703 N N . THR A 1 89 ? -3.644 -1.222 -14.409 1.00 97.12 89 THR A N 1
ATOM 704 C CA . THR A 1 89 ? -4.257 -2.014 -15.487 1.00 97.12 89 THR A CA 1
ATOM 705 C C . THR A 1 89 ? -3.900 -1.457 -16.864 1.00 97.12 89 THR A C 1
ATOM 707 O O . THR A 1 89 ? -3.585 -2.226 -17.769 1.00 97.12 89 THR A O 1
ATOM 710 N N . GLN A 1 90 ? -3.884 -0.130 -17.027 1.00 97.62 90 GLN A N 1
ATOM 711 C CA . GLN A 1 90 ? -3.436 0.512 -18.268 1.00 97.62 90 GLN A CA 1
ATOM 712 C C . GLN A 1 90 ? -1.977 0.170 -18.585 1.00 97.62 90 GLN A C 1
ATOM 714 O O . GLN A 1 90 ? -1.663 -0.132 -19.734 1.00 97.62 90 GLN A O 1
ATOM 719 N N . GLU A 1 91 ? -1.099 0.143 -17.579 1.00 96.94 91 GLU A N 1
ATOM 720 C CA . GLU A 1 91 ? 0.299 -0.248 -17.781 1.00 96.94 91 GLU A CA 1
ATOM 721 C C . GLU A 1 91 ? 0.431 -1.738 -18.111 1.00 96.94 91 GLU A C 1
ATOM 723 O O . GLU A 1 91 ? 1.174 -2.103 -19.020 1.00 96.94 91 GLU A O 1
ATOM 728 N N . TRP A 1 92 ? -0.342 -2.611 -17.462 1.00 95.88 92 TRP A N 1
ATOM 729 C CA . TRP A 1 92 ? -0.385 -4.032 -17.816 1.00 95.88 92 TRP A CA 1
ATOM 730 C C . TRP A 1 92 ? -0.803 -4.254 -19.280 1.00 95.88 92 TRP A C 1
ATOM 732 O O . TRP A 1 92 ? -0.166 -5.034 -19.993 1.00 95.88 92 TRP A O 1
ATOM 742 N N . GLU A 1 93 ? -1.811 -3.526 -19.768 1.00 96.94 93 GLU A N 1
ATOM 743 C CA . GLU A 1 93 ? -2.223 -3.542 -21.178 1.00 96.94 93 GLU A CA 1
ATOM 744 C C . GLU A 1 93 ? -1.155 -2.939 -22.107 1.00 96.94 93 GLU A C 1
ATOM 746 O O . GLU A 1 93 ? -0.879 -3.484 -23.185 1.00 96.94 93 GLU A O 1
ATOM 751 N N . PHE A 1 94 ? -0.498 -1.853 -21.685 1.00 96.06 94 PHE A N 1
ATOM 752 C CA . PHE A 1 94 ? 0.608 -1.235 -22.417 1.00 96.06 94 PHE A CA 1
ATOM 753 C C . PHE A 1 94 ? 1.736 -2.245 -22.664 1.00 96.06 94 PHE A C 1
ATOM 755 O O . PHE A 1 94 ? 2.113 -2.457 -23.819 1.00 96.06 94 PHE A O 1
ATOM 762 N N . PHE A 1 95 ? 2.173 -2.970 -21.626 1.00 95.31 95 PHE A N 1
ATOM 763 C CA . PHE A 1 95 ? 3.155 -4.064 -21.717 1.00 95.31 95 PHE A CA 1
ATOM 764 C C . PHE A 1 95 ? 2.593 -5.363 -22.314 1.00 95.31 95 PHE A C 1
ATOM 766 O O . PHE A 1 95 ? 3.171 -6.439 -22.136 1.00 95.31 95 PHE A O 1
ATOM 773 N N . LYS A 1 96 ? 1.468 -5.291 -23.034 1.00 96.31 96 LYS A N 1
ATOM 774 C CA . LYS A 1 96 ? 0.843 -6.425 -23.727 1.00 96.31 96 LYS A CA 1
ATOM 775 C C . LYS A 1 96 ? 0.630 -7.613 -22.794 1.00 96.31 96 LYS A C 1
ATOM 777 O O . LYS A 1 96 ? 0.928 -8.751 -23.142 1.00 96.31 96 LYS A O 1
ATOM 782 N N . LYS A 1 97 ? 0.137 -7.343 -21.587 1.00 94.62 97 LYS A N 1
ATOM 783 C CA . LYS A 1 97 ? -0.190 -8.354 -20.576 1.00 94.62 97 LYS A CA 1
ATOM 784 C C . LYS A 1 97 ? 1.014 -9.201 -20.148 1.00 94.62 97 LYS A C 1
ATOM 786 O O . LYS A 1 97 ? 0.855 -10.358 -19.770 1.00 94.62 97 LYS A O 1
ATOM 791 N N . GLY A 1 98 ? 2.219 -8.630 -20.210 1.00 89.94 98 GLY A N 1
ATOM 792 C CA . GLY A 1 98 ? 3.461 -9.286 -19.796 1.00 89.94 98 GLY A CA 1
ATOM 793 C C . GLY A 1 98 ? 4.076 -10.219 -20.842 1.00 89.94 98 GLY A C 1
ATOM 794 O O . GLY A 1 98 ? 5.029 -10.926 -20.534 1.00 89.94 98 GLY A O 1
ATOM 795 N N . THR A 1 99 ? 3.586 -10.230 -22.087 1.00 93.00 99 THR A N 1
ATOM 796 C CA . THR A 1 99 ? 4.146 -11.088 -23.151 1.00 93.00 99 THR A CA 1
ATOM 797 C C . THR A 1 99 ? 5.372 -10.485 -23.845 1.00 93.00 99 THR A C 1
ATOM 799 O O . THR A 1 99 ? 5.821 -11.010 -24.864 1.00 93.00 99 THR A O 1
ATOM 802 N N . ARG A 1 100 ? 5.881 -9.347 -23.365 1.00 90.38 100 ARG A N 1
ATOM 803 C CA . ARG A 1 100 ? 6.964 -8.581 -23.992 1.00 90.38 100 ARG A CA 1
ATOM 804 C C . ARG A 1 100 ? 8.066 -8.289 -22.988 1.00 90.38 100 ARG A C 1
ATOM 806 O O . ARG A 1 100 ? 7.820 -8.233 -21.785 1.00 90.38 100 ARG A O 1
ATOM 813 N N . LYS A 1 101 ? 9.286 -8.103 -23.484 1.00 89.25 101 LYS A N 1
ATOM 814 C CA . LYS A 1 101 ? 10.460 -7.813 -22.659 1.00 89.25 101 LYS A CA 1
ATOM 815 C C . LYS A 1 101 ? 10.629 -6.311 -22.466 1.00 89.25 101 LYS A C 1
ATOM 817 O O . LYS A 1 101 ? 10.516 -5.528 -23.402 1.00 89.25 101 LYS A O 1
ATOM 822 N N . GLU A 1 102 ? 11.031 -5.935 -21.260 1.00 89.06 102 GLU A N 1
ATOM 823 C CA . GLU A 1 102 ? 11.295 -4.551 -20.844 1.00 89.06 102 GLU A CA 1
ATOM 824 C C . GLU A 1 102 ? 12.317 -3.798 -21.712 1.00 89.06 102 GLU A C 1
ATOM 826 O O . GLU A 1 102 ? 12.261 -2.578 -21.790 1.00 89.06 102 GLU A O 1
ATOM 831 N N . ARG A 1 103 ? 13.228 -4.510 -22.392 1.00 92.44 103 ARG A N 1
ATOM 832 C CA . ARG A 1 103 ? 14.269 -3.918 -23.253 1.00 92.44 103 ARG A CA 1
ATOM 833 C C . ARG A 1 103 ? 13.822 -3.662 -24.698 1.00 92.44 103 ARG A C 1
ATOM 835 O O . ARG A 1 103 ? 14.609 -3.117 -25.469 1.00 92.44 103 ARG A O 1
ATOM 842 N N . GLU A 1 104 ? 12.624 -4.086 -25.100 1.00 93.69 104 GLU A N 1
ATOM 843 C CA . GLU A 1 104 ? 12.132 -3.811 -26.457 1.00 93.69 104 GLU A CA 1
ATOM 844 C C . GLU A 1 104 ? 11.740 -2.336 -26.618 1.00 93.69 104 GLU A C 1
ATOM 846 O O . GLU A 1 104 ? 11.396 -1.649 -25.651 1.00 93.69 104 GLU A O 1
ATOM 851 N N . ASP A 1 105 ? 11.788 -1.847 -27.858 1.00 92.38 105 ASP A N 1
ATOM 852 C CA . ASP A 1 105 ? 11.427 -0.466 -28.165 1.00 92.38 105 ASP A CA 1
ATOM 853 C C . ASP A 1 105 ? 9.963 -0.161 -27.846 1.00 92.38 105 ASP A C 1
ATOM 855 O O . ASP A 1 105 ? 9.057 -0.942 -28.132 1.00 92.38 105 ASP A O 1
ATOM 859 N N . GLY A 1 106 ? 9.757 0.996 -27.218 1.00 92.44 106 GLY A N 1
ATOM 860 C CA . GLY A 1 106 ? 8.492 1.430 -26.637 1.00 92.44 106 GLY A CA 1
ATOM 861 C C . GLY A 1 106 ? 8.393 1.127 -25.140 1.00 92.44 106 GLY A C 1
ATOM 862 O O . GLY A 1 106 ? 7.856 1.945 -24.396 1.00 92.44 106 GLY A O 1
ATOM 863 N N . PHE A 1 107 ? 8.942 0.003 -24.668 1.00 95.94 107 PHE A N 1
ATOM 864 C CA . PHE A 1 107 ? 8.813 -0.419 -23.267 1.00 95.94 107 PHE A CA 1
ATOM 865 C C . PHE A 1 107 ? 9.891 0.172 -22.367 1.00 95.94 107 PHE A C 1
ATOM 867 O O . PHE A 1 107 ? 9.568 0.683 -21.294 1.00 95.94 107 PHE A O 1
ATOM 874 N N . TRP A 1 108 ? 11.152 0.180 -22.803 1.00 97.00 108 TRP A N 1
ATOM 875 C CA . TRP A 1 108 ? 12.220 0.740 -21.973 1.00 97.00 108 TRP A CA 1
ATOM 876 C C . TRP A 1 108 ? 12.040 2.254 -21.782 1.00 97.00 108 TRP A C 1
ATOM 878 O O . TRP A 1 108 ? 12.219 2.752 -20.674 1.00 97.00 108 TRP A O 1
ATOM 888 N N . GLN A 1 109 ? 11.587 2.978 -22.815 1.00 97.62 109 GLN A N 1
ATOM 889 C CA . GLN A 1 109 ? 11.266 4.406 -22.715 1.00 97.62 109 GLN A CA 1
ATOM 890 C C . GLN A 1 109 ? 10.138 4.653 -21.712 1.00 97.62 109 GLN A C 1
ATOM 892 O O . GLN A 1 109 ? 10.178 5.628 -20.965 1.00 97.62 109 GLN A O 1
ATOM 897 N N . ARG A 1 110 ? 9.141 3.758 -21.659 1.00 97.44 110 ARG A N 1
ATOM 898 C CA . ARG A 1 110 ? 8.077 3.844 -20.657 1.00 97.44 110 ARG A CA 1
ATOM 899 C C . ARG A 1 110 ? 8.630 3.659 -19.250 1.00 97.44 110 ARG A C 1
ATOM 901 O O . ARG A 1 110 ? 8.297 4.453 -18.378 1.00 97.44 110 ARG A O 1
ATOM 908 N N . ILE A 1 111 ? 9.522 2.695 -19.038 1.00 97.81 111 ILE A N 1
ATOM 909 C CA . ILE A 1 111 ? 10.145 2.467 -17.727 1.00 97.81 111 ILE A CA 1
ATOM 910 C C . ILE A 1 111 ? 10.962 3.683 -17.273 1.00 97.81 111 ILE A C 1
ATOM 912 O O . ILE A 1 111 ? 10.881 4.067 -16.106 1.00 97.81 111 ILE A O 1
ATOM 916 N N . VAL A 1 112 ? 11.684 4.343 -18.186 1.00 98.31 112 VAL A N 1
ATOM 917 C CA . VAL A 1 112 ? 12.386 5.611 -17.908 1.00 98.31 112 VAL A CA 1
ATOM 918 C C . VAL A 1 112 ? 11.431 6.668 -17.329 1.00 98.31 112 VAL A C 1
ATOM 920 O O . VAL A 1 112 ? 11.800 7.379 -16.393 1.00 98.31 112 VAL A O 1
ATOM 923 N N . THR A 1 11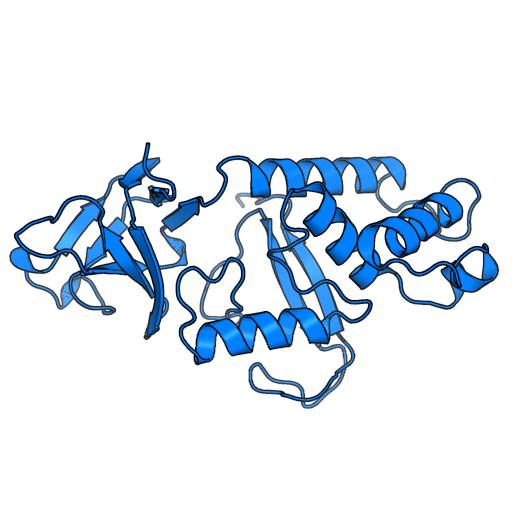3 ? 10.181 6.748 -17.812 1.00 98.12 113 THR A N 1
ATOM 924 C CA . THR A 1 113 ? 9.194 7.710 -17.274 1.00 98.12 113 THR A CA 1
ATOM 925 C C . THR A 1 113 ? 8.886 7.474 -15.797 1.00 98.12 113 THR A C 1
ATOM 927 O O . THR A 1 113 ? 8.730 8.441 -15.054 1.00 98.12 113 THR A O 1
ATOM 930 N N . TYR A 1 114 ? 8.889 6.222 -15.325 1.00 98.25 114 TYR A N 1
ATOM 931 C CA . TYR A 1 114 ? 8.660 5.931 -13.907 1.00 98.25 114 TYR A CA 1
ATOM 932 C C . TYR A 1 114 ? 9.770 6.513 -13.036 1.00 98.25 114 TYR A C 1
ATOM 934 O O . TYR A 1 114 ? 9.493 7.156 -12.023 1.00 98.25 114 TYR A O 1
ATOM 942 N N . TRP A 1 115 ? 11.025 6.337 -13.457 1.00 98.31 115 TRP A N 1
ATOM 943 C CA . TRP A 1 115 ? 12.196 6.861 -12.756 1.00 98.31 115 TRP A CA 1
ATOM 944 C C . TRP A 1 115 ? 12.194 8.389 -12.696 1.00 98.31 115 TRP A C 1
ATOM 946 O O . TRP A 1 115 ? 12.357 8.965 -11.616 1.00 98.31 115 TRP A O 1
ATOM 956 N N . LYS A 1 116 ? 11.950 9.045 -13.834 1.00 97.81 116 LYS A N 1
ATOM 957 C CA . LYS A 1 116 ? 11.956 10.509 -13.934 1.00 97.81 116 LYS A CA 1
ATOM 958 C C . LYS A 1 116 ? 10.806 11.137 -13.154 1.00 97.81 116 LYS A C 1
ATOM 960 O O . LYS A 1 116 ? 11.027 12.011 -12.323 1.00 97.81 116 LYS A O 1
ATOM 965 N N . GLU A 1 117 ? 9.579 10.671 -13.367 1.00 97.06 117 GLU A N 1
ATOM 966 C CA . GLU A 1 117 ? 8.395 11.326 -12.806 1.00 97.06 117 GLU A CA 1
ATOM 967 C C . GLU A 1 117 ? 8.182 11.020 -11.317 1.00 97.06 117 GLU A C 1
ATOM 969 O O . GLU A 1 117 ? 7.725 11.884 -10.567 1.00 97.06 117 GLU A O 1
ATOM 974 N N . ALA A 1 118 ? 8.492 9.801 -10.862 1.00 96.06 118 ALA A N 1
ATOM 975 C CA . ALA A 1 118 ? 8.230 9.404 -9.478 1.00 96.06 118 ALA A CA 1
ATOM 976 C C . ALA A 1 118 ? 9.416 9.644 -8.543 1.00 96.06 118 ALA A C 1
ATOM 978 O O . ALA A 1 118 ? 9.214 9.922 -7.363 1.00 96.06 118 ALA A O 1
ATOM 979 N N . LEU A 1 119 ? 10.645 9.51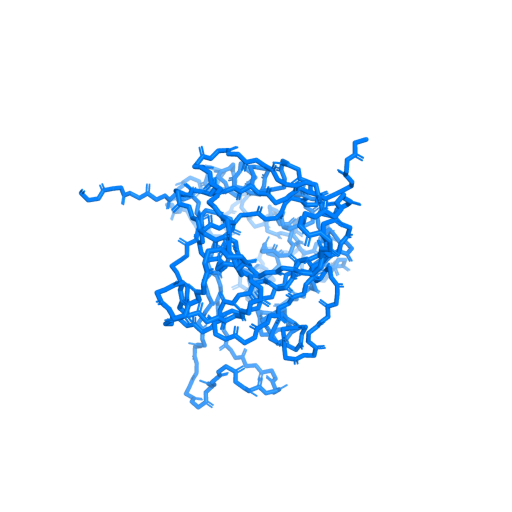9 -9.043 1.00 96.81 119 LEU A N 1
ATOM 980 C CA . LEU A 1 119 ? 11.852 9.539 -8.214 1.00 96.81 119 LEU A CA 1
ATOM 981 C C . LEU A 1 119 ? 12.837 10.641 -8.614 1.00 96.81 119 LEU A C 1
ATOM 983 O O . LEU A 1 119 ? 13.884 10.760 -7.983 1.00 96.81 119 LEU A O 1
ATOM 987 N N . ASN A 1 120 ? 12.514 11.450 -9.632 1.00 97.00 120 ASN A N 1
ATOM 988 C CA . ASN A 1 120 ? 13.397 12.485 -10.176 1.00 97.00 120 ASN A CA 1
ATOM 989 C C . ASN A 1 120 ? 14.793 11.941 -10.544 1.00 97.00 120 ASN A C 1
ATOM 991 O O . ASN A 1 120 ? 15.810 12.613 -10.370 1.00 97.00 120 ASN A O 1
ATOM 995 N N . ARG A 1 121 ? 14.848 10.692 -11.024 1.00 97.06 121 ARG A N 1
ATOM 996 C CA . ARG A 1 121 ? 16.086 10.043 -11.459 1.00 97.06 121 ARG A CA 1
ATOM 997 C C . ARG A 1 121 ? 16.230 10.125 -12.968 1.00 97.06 121 ARG A C 1
ATOM 999 O O . ARG A 1 121 ? 15.476 9.497 -13.703 1.00 97.06 121 ARG A O 1
ATOM 1006 N N . ASN A 1 122 ? 17.215 10.908 -13.402 1.00 96.81 122 ASN A N 1
ATOM 1007 C CA . ASN A 1 122 ? 17.538 11.143 -14.812 1.00 96.81 122 ASN A CA 1
ATOM 1008 C C . ASN A 1 122 ? 18.742 10.323 -15.298 1.00 96.81 122 ASN A C 1
ATOM 1010 O O . ASN A 1 122 ? 19.115 10.417 -16.458 1.00 96.81 122 ASN A O 1
ATOM 1014 N N . ASP A 1 123 ? 19.357 9.542 -14.415 1.00 96.56 123 ASP A N 1
ATOM 1015 C CA . ASP A 1 123 ? 20.515 8.696 -14.698 1.00 96.56 123 ASP A CA 1
ATOM 1016 C C . ASP A 1 123 ? 20.136 7.298 -15.221 1.00 96.56 123 ASP A C 1
ATOM 1018 O O . ASP A 1 123 ? 20.996 6.579 -15.713 1.00 96.56 123 ASP A O 1
ATOM 1022 N N . ILE A 1 124 ? 18.852 6.924 -15.158 1.00 96.88 124 ILE A N 1
ATOM 1023 C CA . ILE A 1 124 ? 18.293 5.769 -15.874 1.00 96.88 124 ILE A CA 1
ATOM 1024 C C . ILE A 1 124 ? 17.564 6.298 -17.106 1.00 96.88 124 ILE A C 1
ATOM 1026 O O . ILE A 1 124 ? 16.387 6.648 -17.019 1.00 96.88 124 ILE A O 1
ATOM 1030 N N . ASP A 1 125 ? 18.267 6.399 -18.235 1.00 96.94 125 ASP A N 1
ATOM 1031 C CA . ASP A 1 125 ? 17.726 7.042 -19.448 1.00 96.94 125 ASP A CA 1
ATOM 1032 C C . ASP A 1 125 ? 18.018 6.280 -20.747 1.00 96.94 125 ASP A C 1
ATOM 1034 O O . ASP A 1 125 ? 17.646 6.715 -21.835 1.00 96.94 125 ASP A O 1
ATOM 1038 N N . THR A 1 126 ? 18.664 5.116 -20.663 1.00 96.81 126 THR A N 1
ATOM 1039 C CA . THR A 1 126 ? 18.933 4.267 -21.827 1.00 96.81 126 THR A CA 1
ATOM 1040 C C . THR A 1 126 ? 18.340 2.869 -21.672 1.00 96.81 126 THR A C 1
ATOM 1042 O O . THR A 1 126 ? 18.068 2.381 -20.572 1.00 96.81 126 THR A O 1
ATOM 1045 N N . ARG A 1 127 ? 18.200 2.165 -22.803 1.00 96.69 127 ARG A N 1
ATOM 1046 C CA . ARG A 1 127 ? 17.830 0.740 -22.832 1.00 96.69 127 ARG A CA 1
ATOM 1047 C C . ARG A 1 127 ? 18.769 -0.121 -21.978 1.00 96.69 127 ARG A C 1
ATOM 1049 O O . ARG A 1 127 ? 18.326 -1.104 -21.385 1.00 96.69 127 ARG A O 1
ATOM 1056 N N . PHE A 1 128 ? 20.060 0.219 -21.945 1.00 95.94 128 PHE A N 1
ATOM 1057 C CA . PHE A 1 128 ? 21.046 -0.503 -21.147 1.00 95.94 128 PHE A CA 1
ATOM 1058 C C . PHE A 1 128 ? 20.790 -0.306 -19.651 1.00 95.94 128 PHE A C 1
ATOM 1060 O O . PHE A 1 128 ? 20.753 -1.292 -18.918 1.00 95.94 128 PHE A O 1
ATOM 1067 N N . ASP A 1 129 ? 20.531 0.925 -19.209 1.00 96.12 129 ASP A N 1
ATOM 1068 C CA . ASP A 1 129 ? 20.276 1.226 -17.794 1.00 96.12 129 ASP A CA 1
ATOM 1069 C C . ASP A 1 129 ? 19.020 0.509 -17.293 1.00 96.12 129 ASP A C 1
ATOM 1071 O O . ASP A 1 129 ? 19.067 -0.210 -16.293 1.00 96.12 129 ASP A O 1
ATOM 1075 N N . VAL A 1 130 ? 17.916 0.616 -18.044 1.00 95.31 130 VAL A N 1
ATOM 1076 C CA . VAL A 1 130 ? 16.651 -0.083 -17.747 1.00 95.31 130 VAL A CA 1
ATOM 1077 C C . VAL A 1 130 ? 16.858 -1.590 -17.637 1.00 95.31 130 VAL A C 1
ATOM 1079 O O . VAL A 1 130 ? 16.278 -2.240 -16.775 1.00 95.31 130 VAL A O 1
ATOM 1082 N N . GLY A 1 131 ? 17.708 -2.154 -18.493 1.00 93.62 131 GLY A N 1
ATOM 1083 C CA . GLY A 1 131 ? 18.002 -3.577 -18.484 1.00 93.62 131 GLY A 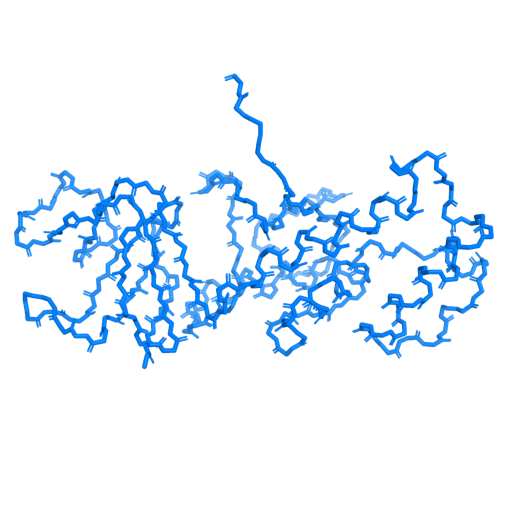CA 1
ATOM 1084 C C . GLY A 1 131 ? 18.796 -4.065 -17.271 1.00 93.62 131 GLY A C 1
ATOM 1085 O O . GLY A 1 131 ? 18.819 -5.273 -17.043 1.00 93.62 131 GLY A O 1
ATOM 1086 N N . ASN A 1 132 ? 19.471 -3.180 -16.536 1.00 94.62 132 ASN A N 1
ATOM 1087 C CA . ASN A 1 132 ? 20.370 -3.545 -15.437 1.00 94.62 132 ASN A CA 1
ATOM 1088 C C . ASN A 1 132 ? 19.878 -3.076 -14.061 1.00 94.62 132 ASN A C 1
ATOM 1090 O O . ASN A 1 132 ? 20.411 -3.519 -13.044 1.00 94.62 132 ASN A O 1
ATOM 1094 N N . VAL A 1 133 ? 18.864 -2.211 -14.009 1.00 94.62 133 VAL A N 1
ATOM 1095 C CA . VAL A 1 133 ? 18.323 -1.672 -12.758 1.00 94.62 133 VAL A CA 1
ATOM 1096 C C . VAL A 1 133 ? 16.882 -2.153 -12.557 1.00 94.62 133 VAL A C 1
ATOM 1098 O O . VAL A 1 133 ? 16.002 -1.782 -13.336 1.00 94.62 133 VAL A O 1
ATOM 1101 N N . PRO A 1 134 ? 16.595 -2.951 -11.506 1.00 95.38 134 PRO A N 1
ATOM 1102 C CA . PRO A 1 134 ? 15.238 -3.392 -11.202 1.00 95.38 134 PRO A CA 1
ATOM 1103 C C . PRO A 1 134 ? 14.284 -2.207 -11.012 1.00 95.38 134 PRO A C 1
ATOM 1105 O O . PRO A 1 134 ? 14.485 -1.366 -10.141 1.00 95.38 134 PRO A O 1
ATOM 1108 N N . TRP A 1 135 ? 13.214 -2.159 -11.805 1.00 96.88 135 TRP A N 1
ATOM 1109 C CA . TRP A 1 135 ? 12.337 -0.985 -11.903 1.00 96.88 135 TRP A CA 1
ATOM 1110 C C . TRP A 1 135 ? 11.001 -1.118 -11.164 1.00 96.88 135 TRP A C 1
ATOM 1112 O O . TRP A 1 135 ? 10.261 -0.145 -11.049 1.00 96.88 135 TRP A O 1
ATOM 1122 N N . SER A 1 136 ? 10.691 -2.295 -10.612 1.00 96.94 136 SER A N 1
ATOM 1123 C CA . SER A 1 136 ? 9.395 -2.556 -9.961 1.00 96.94 136 SER A CA 1
ATOM 1124 C C . SER A 1 136 ? 9.060 -1.582 -8.819 1.00 96.94 136 SER A C 1
ATOM 1126 O O . SER A 1 136 ? 7.917 -1.155 -8.702 1.00 96.94 136 SER A O 1
ATOM 1128 N N . ALA A 1 137 ? 10.035 -1.162 -8.006 1.00 98.06 137 ALA A N 1
AT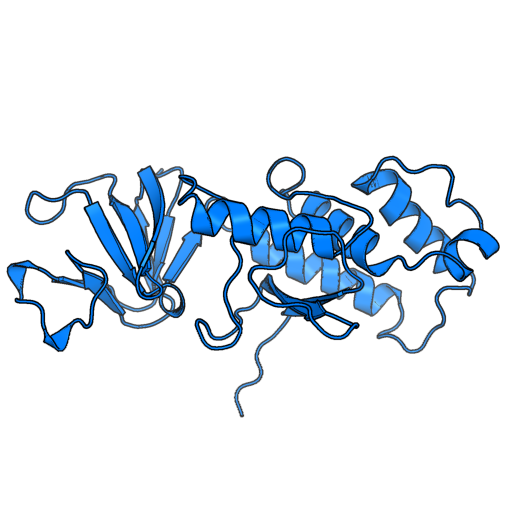OM 1129 C CA . ALA A 1 137 ? 9.790 -0.182 -6.943 1.00 98.06 137 ALA A CA 1
ATOM 1130 C C . ALA A 1 137 ? 9.572 1.245 -7.481 1.00 98.06 137 ALA A C 1
ATOM 1132 O O . ALA A 1 137 ? 8.750 1.988 -6.938 1.00 98.06 137 ALA A O 1
ATOM 1133 N N . ALA A 1 138 ? 10.251 1.610 -8.575 1.00 98.38 138 ALA A N 1
ATOM 1134 C CA . ALA A 1 138 ? 10.001 2.864 -9.281 1.00 98.38 138 ALA A CA 1
ATOM 1135 C C . ALA A 1 138 ? 8.590 2.881 -9.882 1.00 98.38 138 ALA A C 1
ATOM 1137 O O . ALA A 1 138 ? 7.887 3.879 -9.757 1.00 98.38 138 ALA A O 1
ATOM 1138 N N . PHE A 1 139 ? 8.141 1.755 -10.444 1.00 98.50 139 PHE A N 1
ATOM 1139 C CA . PHE A 1 139 ? 6.771 1.588 -10.923 1.00 98.50 139 PHE A CA 1
ATOM 1140 C C . PHE A 1 139 ? 5.732 1.740 -9.809 1.00 98.50 139 PHE A C 1
ATOM 1142 O O . PHE A 1 139 ? 4.814 2.540 -9.968 1.00 98.50 139 PHE A O 1
ATOM 1149 N N . ILE A 1 140 ? 5.896 1.063 -8.662 1.00 98.56 140 ILE A N 1
ATOM 1150 C CA . ILE A 1 140 ? 4.997 1.238 -7.505 1.00 98.56 140 ILE A CA 1
ATOM 1151 C C . ILE A 1 140 ? 4.971 2.705 -7.054 1.00 98.56 140 ILE A C 1
ATOM 1153 O O . ILE A 1 140 ? 3.902 3.291 -6.890 1.00 98.56 140 ILE A O 1
ATOM 1157 N N . SER A 1 141 ? 6.138 3.340 -6.925 1.00 98.38 141 SER A N 1
ATOM 1158 C CA . SER A 1 141 ? 6.229 4.765 -6.580 1.00 98.38 141 SER A CA 1
ATOM 1159 C C . SER A 1 141 ? 5.518 5.662 -7.603 1.00 98.38 141 SER A C 1
ATOM 1161 O O . SER A 1 141 ? 4.893 6.662 -7.229 1.00 98.38 141 SER A O 1
ATOM 1163 N N . TRP A 1 142 ? 5.581 5.308 -8.888 1.00 98.56 142 TRP A N 1
ATOM 1164 C CA . TRP A 1 142 ? 4.940 6.036 -9.977 1.00 98.56 142 TRP A CA 1
ATOM 1165 C C . TRP A 1 142 ? 3.420 5.891 -9.959 1.00 98.56 142 TRP A C 1
ATOM 1167 O O . TRP A 1 142 ? 2.730 6.910 -9.952 1.00 98.56 142 TRP A O 1
ATOM 1177 N N . ILE A 1 143 ? 2.876 4.676 -9.852 1.00 98.12 143 ILE A N 1
ATOM 1178 C CA . ILE A 1 143 ? 1.418 4.484 -9.787 1.00 98.12 143 ILE A CA 1
ATOM 1179 C C . ILE A 1 143 ? 0.823 5.121 -8.522 1.00 98.12 143 ILE A C 1
ATOM 1181 O O . ILE A 1 143 ? -0.228 5.750 -8.606 1.00 98.12 143 ILE A O 1
ATOM 1185 N N . MET A 1 144 ? 1.526 5.075 -7.381 1.00 96.31 144 MET A N 1
ATOM 1186 C CA . MET A 1 144 ? 1.112 5.766 -6.151 1.00 96.31 144 MET A CA 1
ATOM 1187 C C . MET A 1 144 ? 1.094 7.289 -6.340 1.00 96.31 144 MET A C 1
ATOM 1189 O O . MET A 1 144 ? 0.157 7.962 -5.910 1.00 96.31 144 MET A O 1
ATOM 1193 N N . THR A 1 145 ? 2.098 7.840 -7.036 1.00 94.62 145 THR A N 1
ATOM 1194 C CA . THR A 1 145 ? 2.139 9.266 -7.407 1.00 94.62 145 THR A CA 1
ATOM 1195 C C . THR A 1 145 ? 0.932 9.630 -8.269 1.00 94.62 145 THR A C 1
ATOM 1197 O O . THR A 1 145 ? 0.194 10.555 -7.935 1.00 94.62 145 THR A O 1
ATOM 1200 N N . LYS A 1 146 ? 0.705 8.888 -9.358 1.00 95.19 146 LYS A N 1
ATOM 1201 C CA . LYS A 1 146 ? -0.366 9.161 -10.325 1.00 95.19 146 LYS A CA 1
ATOM 1202 C C . LYS A 1 146 ? -1.764 8.960 -9.747 1.00 95.19 146 LYS A C 1
ATOM 1204 O O . LYS A 1 146 ? -2.688 9.643 -10.171 1.00 95.19 146 LYS A O 1
ATOM 1209 N N . ALA A 1 147 ? -1.910 8.082 -8.760 1.00 93.19 147 ALA A N 1
ATOM 1210 C CA . ALA A 1 147 ? -3.166 7.867 -8.055 1.00 93.19 147 ALA A CA 1
ATOM 1211 C C . ALA A 1 147 ? -3.498 8.965 -7.025 1.00 93.19 147 ALA A C 1
ATOM 1213 O O . ALA A 1 147 ? -4.601 8.951 -6.487 1.00 93.19 147 ALA A O 1
ATOM 1214 N N . GLY A 1 148 ? -2.588 9.915 -6.755 1.00 90.00 148 GLY A N 1
ATOM 1215 C CA . GLY A 1 148 ? -2.826 11.038 -5.834 1.00 90.00 148 GLY A CA 1
ATOM 1216 C C . GLY A 1 148 ? -2.193 10.888 -4.444 1.00 90.00 148 GLY A C 1
ATOM 1217 O O . GLY A 1 148 ? -2.603 11.569 -3.504 1.00 90.00 148 GLY A O 1
ATOM 1218 N N . ALA A 1 149 ? -1.198 10.007 -4.290 1.00 91.12 149 ALA A N 1
ATOM 1219 C CA . ALA A 1 149 ? -0.482 9.784 -3.029 1.00 91.12 149 ALA A CA 1
ATOM 1220 C C . ALA A 1 149 ? 0.991 10.234 -3.064 1.00 91.12 149 ALA A C 1
ATOM 1222 O O . ALA A 1 149 ? 1.805 9.730 -2.292 1.00 91.12 149 ALA A O 1
ATOM 1223 N N . ALA A 1 150 ? 1.352 11.178 -3.939 1.00 87.38 150 ALA A N 1
ATOM 1224 C CA . ALA A 1 150 ? 2.734 11.636 -4.125 1.00 87.38 150 ALA A CA 1
ATOM 1225 C C . ALA A 1 150 ? 3.412 12.136 -2.829 1.00 87.38 150 ALA A C 1
ATOM 1227 O O . ALA A 1 150 ? 4.595 11.876 -2.611 1.00 87.38 150 ALA A O 1
ATOM 1228 N N . ASP A 1 151 ? 2.654 12.829 -1.980 1.00 85.75 151 ASP A N 1
ATOM 1229 C CA . ASP A 1 151 ? 3.043 13.391 -0.680 1.00 85.75 151 ASP A CA 1
ATOM 1230 C C . ASP A 1 151 ? 2.687 12.480 0.513 1.00 85.75 151 ASP A C 1
ATOM 1232 O O . ASP A 1 151 ? 3.117 12.720 1.641 1.00 85.75 151 ASP A O 1
ATOM 1236 N N . LYS A 1 152 ? 1.922 11.411 0.269 1.00 89.38 152 LYS A N 1
ATOM 1237 C CA . LYS A 1 152 ? 1.397 10.486 1.289 1.00 89.38 152 LYS A CA 1
ATOM 1238 C C . LYS A 1 152 ? 2.181 9.172 1.359 1.00 89.38 152 LYS A C 1
ATOM 1240 O O . LYS A 1 152 ? 2.308 8.581 2.435 1.00 89.38 152 LYS A O 1
ATOM 1245 N N . PHE A 1 153 ? 2.699 8.706 0.225 1.00 94.81 153 PHE A N 1
ATOM 1246 C CA . PHE A 1 153 ? 3.449 7.459 0.093 1.00 94.81 153 PHE A CA 1
ATOM 1247 C C . PHE A 1 153 ? 4.961 7.714 0.134 1.00 94.81 153 PHE A C 1
ATOM 1249 O O . PHE A 1 153 ? 5.468 8.640 -0.502 1.00 94.81 153 PHE A O 1
ATOM 1256 N N . LYS A 1 154 ? 5.712 6.870 0.851 1.00 96.38 154 LYS A N 1
ATOM 1257 C CA . LYS A 1 154 ? 7.177 6.963 0.942 1.00 96.38 154 LYS A CA 1
ATOM 1258 C C . LYS A 1 154 ? 7.838 6.405 -0.326 1.00 96.38 154 LYS A C 1
ATOM 1260 O O . LYS A 1 154 ? 8.387 5.311 -0.325 1.00 96.38 154 LYS A O 1
ATOM 1265 N N . ARG A 1 155 ? 7.762 7.161 -1.420 1.00 96.94 155 ARG A N 1
ATOM 1266 C CA . ARG A 1 155 ? 8.350 6.797 -2.720 1.00 96.94 155 ARG A CA 1
ATOM 1267 C C . ARG A 1 155 ? 9.849 6.543 -2.592 1.00 96.94 155 ARG A C 1
ATOM 1269 O O . ARG A 1 155 ? 10.551 7.337 -1.968 1.00 96.94 155 ARG A O 1
ATOM 1276 N N . ASP A 1 156 ? 10.314 5.457 -3.197 1.00 97.81 156 ASP A N 1
ATOM 1277 C CA . ASP A 1 156 ? 11.723 5.074 -3.213 1.00 97.81 156 ASP A CA 1
ATOM 1278 C C . ASP A 1 156 ? 12.008 4.066 -4.342 1.00 97.81 156 ASP A C 1
ATOM 1280 O O . ASP A 1 156 ? 11.109 3.379 -4.835 1.00 97.81 156 ASP A O 1
ATOM 1284 N N . ALA A 1 157 ? 13.279 3.959 -4.730 1.00 97.44 157 ALA A N 1
ATOM 1285 C CA . ALA A 1 157 ? 13.772 2.939 -5.652 1.00 97.44 157 ALA A CA 1
ATOM 1286 C C . ALA A 1 157 ? 13.849 1.536 -5.015 1.00 97.44 157 ALA A C 1
ATOM 1288 O O . ALA A 1 157 ? 14.096 0.559 -5.720 1.00 97.44 157 ALA A O 1
ATOM 1289 N N . SER A 1 158 ? 13.651 1.421 -3.699 1.00 97.56 158 SER A N 1
ATOM 1290 C CA . SER A 1 158 ? 13.654 0.170 -2.947 1.00 97.56 158 SER A CA 1
ATOM 1291 C C . SER A 1 158 ? 12.294 -0.135 -2.315 1.00 97.56 158 SER A C 1
ATOM 1293 O O . SER A 1 158 ? 11.736 0.678 -1.577 1.00 97.56 158 SER A O 1
ATOM 1295 N N . HIS A 1 159 ? 11.811 -1.366 -2.524 1.00 98.38 159 HIS A N 1
ATOM 1296 C CA . HIS A 1 159 ? 10.603 -1.899 -1.877 1.00 98.38 159 HIS A CA 1
ATOM 1297 C C . HIS A 1 159 ? 10.683 -1.817 -0.346 1.00 98.38 159 HIS A C 1
ATOM 1299 O O . HIS A 1 159 ? 9.740 -1.374 0.311 1.00 98.38 159 HIS A O 1
ATOM 1305 N N . SER A 1 160 ? 11.835 -2.160 0.243 1.00 98.12 160 SER A N 1
ATOM 1306 C CA . SER A 1 160 ? 11.995 -2.197 1.703 1.00 98.12 160 SER A CA 1
ATOM 1307 C C . SER A 1 160 ? 11.800 -0.836 2.365 1.00 98.12 160 SER A C 1
ATOM 1309 O O . SER A 1 160 ? 11.489 -0.779 3.551 1.00 98.12 160 SER A O 1
ATOM 1311 N N . VAL A 1 161 ? 11.981 0.274 1.643 1.00 98.25 161 VAL A N 1
ATOM 1312 C CA . VAL A 1 161 ? 11.864 1.616 2.226 1.00 98.25 161 VAL A CA 1
ATOM 1313 C C . VAL A 1 161 ? 10.414 1.938 2.579 1.00 98.25 161 VAL A C 1
ATOM 1315 O O . VAL A 1 161 ? 10.147 2.275 3.733 1.00 98.25 161 VAL A O 1
ATOM 1318 N N . TYR A 1 162 ? 9.468 1.784 1.651 1.00 97.44 162 TYR A N 1
ATOM 1319 C CA . TYR A 1 162 ? 8.056 2.028 1.967 1.00 97.44 162 TYR A CA 1
ATOM 1320 C C . TYR A 1 162 ? 7.420 0.921 2.805 1.00 97.44 162 TYR A C 1
ATOM 1322 O O . TYR A 1 162 ? 6.505 1.218 3.576 1.0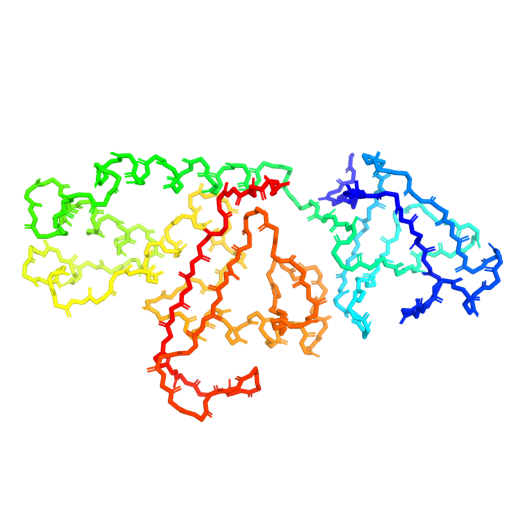0 97.44 162 TYR A O 1
ATOM 1330 N N . ILE A 1 163 ? 7.910 -0.324 2.726 1.00 98.12 163 ILE A N 1
ATOM 1331 C CA . ILE A 1 163 ? 7.473 -1.377 3.655 1.00 98.12 163 ILE A CA 1
ATOM 1332 C C . ILE A 1 163 ? 7.821 -0.963 5.090 1.00 98.12 163 ILE A C 1
ATOM 1334 O O . ILE A 1 163 ? 6.936 -0.894 5.941 1.00 98.12 163 ILE A O 1
ATOM 1338 N N . ARG A 1 164 ? 9.088 -0.620 5.362 1.00 97.94 164 ARG A N 1
ATOM 1339 C CA . ARG A 1 164 ? 9.537 -0.214 6.705 1.00 97.94 164 ARG A CA 1
ATOM 1340 C C . ARG A 1 164 ? 8.859 1.061 7.192 1.00 97.94 164 ARG A C 1
ATOM 1342 O O . ARG A 1 164 ? 8.513 1.138 8.366 1.00 97.94 164 ARG A O 1
ATOM 1349 N N . ASP A 1 165 ? 8.647 2.042 6.316 1.00 97.56 165 ASP A N 1
ATOM 1350 C CA . ASP A 1 165 ? 7.893 3.257 6.647 1.00 97.56 165 ASP A CA 1
ATOM 1351 C C . ASP A 1 165 ? 6.461 2.925 7.097 1.00 97.56 165 ASP A C 1
ATOM 1353 O O . ASP A 1 165 ? 6.011 3.402 8.138 1.00 97.56 165 ASP A O 1
ATOM 1357 N N . SER A 1 166 ? 5.783 2.027 6.379 1.00 96.50 166 SER A N 1
ATOM 1358 C CA . SER A 1 166 ? 4.422 1.583 6.701 1.00 96.50 166 SER A CA 1
ATOM 1359 C C . SER A 1 166 ? 4.365 0.751 7.993 1.00 96.50 166 SER A C 1
ATOM 1361 O O . SER A 1 166 ? 3.444 0.917 8.796 1.00 96.50 166 SER A O 1
ATOM 1363 N N . VAL A 1 167 ? 5.365 -0.103 8.246 1.00 97.00 167 VAL A N 1
ATOM 1364 C CA . VAL A 1 167 ? 5.527 -0.827 9.523 1.00 97.00 167 VAL A CA 1
ATOM 1365 C C . VAL A 1 167 ? 5.728 0.155 10.673 1.00 97.00 167 VAL A C 1
ATOM 1367 O O . VAL A 1 167 ? 5.059 0.052 11.702 1.00 97.00 167 VAL A O 1
ATOM 1370 N N . LYS A 1 168 ? 6.639 1.121 10.505 1.00 96.56 168 LYS A N 1
ATOM 1371 C CA . LYS A 1 168 ? 6.955 2.122 11.523 1.00 96.56 168 LYS A CA 1
ATOM 1372 C C . LYS A 1 168 ? 5.730 2.964 11.862 1.00 96.56 168 LYS A C 1
ATOM 1374 O O . LYS A 1 168 ? 5.383 3.059 13.033 1.00 96.56 168 LYS A O 1
ATOM 1379 N N . LYS A 1 169 ? 5.024 3.489 10.855 1.00 94.81 169 LYS A N 1
ATOM 1380 C CA . LYS A 1 169 ? 3.778 4.250 11.047 1.00 94.81 169 LYS A CA 1
ATOM 1381 C C . LYS A 1 169 ? 2.737 3.468 11.843 1.00 94.81 169 LYS A C 1
ATOM 1383 O O . LYS A 1 169 ? 2.076 4.047 12.702 1.00 94.81 169 LYS A O 1
ATOM 1388 N N . ARG A 1 170 ? 2.620 2.158 11.599 1.00 93.38 170 ARG A N 1
ATOM 1389 C CA . ARG A 1 170 ? 1.710 1.295 12.359 1.00 93.38 170 ARG A CA 1
ATOM 1390 C C . ARG A 1 170 ? 2.148 1.110 13.810 1.00 93.38 170 ARG A C 1
ATOM 1392 O O . ARG A 1 170 ? 1.325 1.248 14.711 1.00 93.38 170 ARG A O 1
ATOM 1399 N N . LYS A 1 171 ? 3.424 0.792 14.043 1.00 93.88 171 LYS A N 1
ATOM 1400 C CA . LYS A 1 171 ? 3.976 0.583 15.395 1.00 93.88 171 LYS A CA 1
ATOM 1401 C C . LYS A 1 171 ? 3.890 1.841 16.252 1.00 93.88 171 LYS A C 1
ATOM 1403 O O . LYS A 1 171 ? 3.519 1.758 17.415 1.00 93.88 171 LYS A O 1
ATOM 1408 N N . ASP A 1 172 ? 4.166 2.990 15.649 1.00 94.69 172 ASP A N 1
ATOM 1409 C CA . ASP A 1 172 ? 4.095 4.296 16.304 1.00 94.69 172 ASP A CA 1
ATOM 1410 C C . ASP A 1 172 ? 2.651 4.822 16.420 1.00 94.69 172 ASP A C 1
ATOM 1412 O O . ASP A 1 172 ? 2.436 5.913 16.943 1.00 94.69 172 ASP A O 1
ATOM 1416 N N . GLN A 1 173 ? 1.662 4.079 15.905 1.00 90.69 173 GLN A N 1
ATOM 1417 C CA . GLN A 1 173 ? 0.245 4.455 15.886 1.00 90.69 173 GLN A CA 1
ATOM 1418 C C . GLN A 1 173 ? 0.015 5.862 15.316 1.00 90.69 173 GLN A C 1
ATOM 1420 O O . GLN A 1 173 ? -0.765 6.656 15.852 1.00 90.69 173 GLN A O 1
ATOM 1425 N N . VAL A 1 174 ? 0.707 6.171 14.215 1.00 90.75 174 VAL A N 1
ATOM 1426 C CA . VAL A 1 174 ? 0.642 7.484 13.570 1.00 90.75 174 VAL A CA 1
ATOM 1427 C C . VAL A 1 174 ? -0.801 7.794 13.180 1.00 90.75 174 VAL A C 1
ATOM 1429 O O . VAL A 1 174 ? -1.458 7.039 12.458 1.00 90.75 174 VAL A O 1
ATOM 1432 N N . ILE A 1 175 ? -1.285 8.938 13.658 1.00 87.81 175 ILE A N 1
ATOM 1433 C CA . ILE A 1 175 ? -2.641 9.412 13.395 1.00 87.81 175 ILE A CA 1
ATOM 1434 C C . ILE A 1 175 ? -2.778 9.748 11.907 1.00 87.81 175 ILE A C 1
ATOM 1436 O O . ILE A 1 175 ? -1.944 10.444 11.332 1.00 87.81 175 ILE A O 1
ATOM 1440 N N . ASN A 1 176 ? -3.860 9.275 11.296 1.00 87.31 176 ASN A N 1
ATOM 1441 C CA . ASN A 1 176 ? -4.212 9.437 9.889 1.00 87.31 176 ASN A CA 1
ATOM 1442 C C . ASN A 1 176 ? -3.142 8.924 8.917 1.00 87.31 176 ASN A C 1
ATOM 1444 O O . ASN A 1 176 ? -3.028 9.450 7.809 1.00 87.31 176 ASN A O 1
ATOM 1448 N N . ALA A 1 177 ? -2.352 7.925 9.324 1.00 88.69 177 ALA A N 1
ATOM 1449 C CA . ALA A 1 177 ? -1.343 7.328 8.463 1.00 88.69 177 ALA A CA 1
ATOM 1450 C C . ALA A 1 177 ? -1.992 6.790 7.171 1.00 88.69 177 ALA A C 1
ATOM 1452 O O . ALA A 1 177 ? -2.787 5.856 7.245 1.00 88.69 177 ALA A O 1
ATOM 1453 N N . PRO A 1 178 ? -1.639 7.330 5.987 1.00 85.06 178 PRO A N 1
ATOM 1454 C CA . PRO A 1 178 ? -2.280 6.944 4.729 1.00 85.06 178 PRO A CA 1
ATOM 1455 C C . PRO A 1 178 ? -1.929 5.515 4.295 1.00 85.06 178 PRO A C 1
ATOM 1457 O O . PRO A 1 178 ? -2.675 4.904 3.540 1.00 85.06 178 PRO A O 1
ATOM 1460 N N . PHE A 1 179 ? -0.795 4.994 4.775 1.00 91.25 179 PHE A N 1
ATOM 1461 C CA . PHE A 1 179 ? -0.325 3.636 4.528 1.00 91.25 179 PHE A CA 1
ATOM 1462 C C . PHE A 1 179 ? 0.244 3.056 5.821 1.00 91.25 179 PHE A C 1
ATOM 1464 O O . PHE A 1 179 ? 1.015 3.718 6.525 1.00 91.25 179 PHE A O 1
ATOM 1471 N N . VAL A 1 180 ? -0.131 1.814 6.110 1.00 93.69 180 VAL A N 1
ATOM 1472 C CA . VAL A 1 180 ? 0.367 1.001 7.223 1.00 93.69 180 VAL A CA 1
ATOM 1473 C C . VAL A 1 180 ? 0.569 -0.433 6.736 1.00 93.69 180 VAL A C 1
ATOM 1475 O O . VAL A 1 180 ? -0.069 -0.848 5.772 1.00 93.69 180 VAL A O 1
ATOM 1478 N N . ALA A 1 181 ? 1.458 -1.187 7.381 1.00 94.75 181 ALA A N 1
ATOM 1479 C CA . ALA A 1 181 ? 1.748 -2.568 6.993 1.00 94.75 181 ALA A CA 1
ATOM 1480 C C . ALA A 1 181 ? 1.129 -3.580 7.961 1.00 94.75 181 ALA A C 1
ATOM 1482 O O . ALA A 1 181 ? 1.224 -3.420 9.177 1.00 94.75 181 ALA A O 1
ATOM 1483 N N . PHE A 1 182 ? 0.575 -4.662 7.425 1.00 94.19 182 PHE A N 1
ATOM 1484 C CA . PHE A 1 182 ? 0.086 -5.805 8.195 1.00 94.19 182 PHE A CA 1
ATOM 1485 C C . PHE A 1 182 ? 0.982 -7.023 7.989 1.00 94.19 182 PHE A C 1
ATOM 1487 O O . PHE A 1 182 ? 1.633 -7.161 6.952 1.00 94.19 182 PHE A O 1
ATOM 1494 N N . LYS A 1 183 ? 1.034 -7.902 8.987 1.00 93.06 183 LYS A N 1
ATOM 1495 C CA . LYS A 1 183 ? 1.532 -9.264 8.825 1.00 93.06 183 LYS A CA 1
ATOM 1496 C C . LYS A 1 183 ? 0.543 -10.046 7.962 1.00 93.06 183 LYS A C 1
ATOM 1498 O O . LYS A 1 183 ? -0.641 -9.721 7.885 1.00 93.06 183 LYS A O 1
ATOM 1503 N N . ILE A 1 184 ? 1.048 -11.089 7.314 1.00 88.12 184 ILE A N 1
ATOM 1504 C CA . ILE A 1 184 ? 0.289 -11.870 6.332 1.00 88.12 184 ILE A CA 1
ATOM 1505 C C . ILE A 1 184 ? -0.940 -12.579 6.931 1.00 88.12 184 ILE A C 1
ATOM 1507 O O . ILE A 1 184 ? -1.886 -12.879 6.215 1.00 88.12 184 ILE A O 1
ATOM 1511 N N . ASP A 1 185 ? -0.931 -12.830 8.239 1.00 88.00 185 ASP A N 1
ATOM 1512 C CA . ASP A 1 185 ? -1.975 -13.509 9.007 1.00 88.00 185 ASP A CA 1
ATOM 1513 C C . ASP A 1 185 ? -2.951 -12.548 9.709 1.00 88.00 185 ASP A C 1
ATOM 1515 O O . ASP A 1 185 ? -3.889 -12.989 10.369 1.00 88.00 185 ASP A O 1
ATOM 1519 N N . GLU A 1 186 ? -2.763 -11.234 9.567 1.00 89.25 186 GLU A N 1
ATOM 1520 C CA . GLU A 1 186 ? -3.583 -10.232 10.255 1.00 89.25 186 GLU A CA 1
ATOM 1521 C C . GLU A 1 186 ? -4.779 -9.749 9.432 1.00 89.25 186 GLU A C 1
ATOM 1523 O O . GLU A 1 186 ? -5.819 -9.401 9.998 1.00 89.25 186 GLU A O 1
ATOM 1528 N N . VAL A 1 187 ? -4.640 -9.700 8.106 1.00 88.12 187 VAL A N 1
ATOM 1529 C CA . VAL A 1 187 ? -5.664 -9.179 7.194 1.00 88.12 187 VAL A CA 1
ATOM 1530 C C . VAL A 1 187 ? -5.698 -9.983 5.899 1.00 88.12 187 VAL A C 1
ATOM 1532 O O . VAL A 1 187 ? -4.678 -10.458 5.409 1.00 88.12 187 VAL A O 1
ATOM 1535 N N . THR A 1 188 ? -6.887 -10.108 5.312 1.00 87.50 188 THR A N 1
ATOM 1536 C CA . THR A 1 188 ? -7.021 -10.586 3.932 1.00 87.50 188 THR A CA 1
ATOM 1537 C C . THR A 1 188 ? -6.730 -9.421 2.985 1.00 87.50 188 THR A C 1
ATOM 1539 O O . THR A 1 188 ? -7.364 -8.380 3.156 1.00 87.50 188 THR A O 1
ATOM 1542 N N . PRO A 1 189 ? -5.836 -9.569 1.988 1.00 89.88 189 PRO A N 1
ATOM 1543 C CA . PRO A 1 189 ? -5.563 -8.499 1.035 1.00 89.88 189 PRO A CA 1
ATOM 1544 C C . PRO A 1 189 ? -6.828 -8.031 0.306 1.00 89.88 189 PRO A C 1
ATOM 1546 O O . PRO A 1 189 ? -7.634 -8.843 -0.166 1.00 89.88 189 PRO A O 1
ATOM 1549 N N . GLU A 1 190 ? -6.999 -6.719 0.199 1.00 88.44 190 GLU A N 1
ATOM 1550 C CA . GLU A 1 190 ? -8.061 -6.048 -0.544 1.00 88.44 190 GLU A CA 1
ATOM 1551 C C . GLU A 1 190 ? -7.544 -5.464 -1.863 1.00 88.44 190 GLU A C 1
ATOM 1553 O O . GLU A 1 190 ? -6.346 -5.271 -2.059 1.00 88.44 190 GLU A O 1
ATOM 1558 N N . ILE A 1 191 ? -8.456 -5.171 -2.797 1.00 91.00 191 ILE A N 1
ATOM 1559 C CA . ILE A 1 191 ? -8.097 -4.430 -4.016 1.00 91.00 191 ILE A CA 1
ATOM 1560 C C . ILE A 1 191 ? -7.457 -3.097 -3.606 1.00 91.00 191 ILE A C 1
ATOM 1562 O O . ILE A 1 191 ? -8.002 -2.387 -2.762 1.00 91.00 191 ILE A O 1
ATOM 1566 N N . GLY A 1 192 ? -6.317 -2.764 -4.212 1.00 91.56 192 GLY A N 1
ATOM 1567 C CA . GLY A 1 192 ? -5.512 -1.582 -3.903 1.00 91.56 192 GLY A CA 1
ATOM 1568 C C . GLY A 1 192 ? -4.412 -1.806 -2.860 1.00 91.56 192 GLY A C 1
ATOM 1569 O O . GLY A 1 192 ? -3.558 -0.931 -2.716 1.00 91.56 192 GLY A O 1
ATOM 1570 N N . ASP A 1 193 ? -4.390 -2.949 -2.172 1.00 93.69 193 ASP A N 1
ATOM 1571 C CA . ASP A 1 193 ? -3.323 -3.270 -1.223 1.00 93.69 193 ASP A CA 1
ATOM 1572 C C . ASP A 1 193 ? -2.042 -3.704 -1.943 1.00 93.69 193 ASP A C 1
ATOM 1574 O O . ASP A 1 193 ? -2.072 -4.292 -3.029 1.00 93.69 193 ASP A O 1
ATOM 1578 N N . LEU A 1 194 ? -0.903 -3.443 -1.299 1.00 96.75 194 LEU A N 1
ATOM 1579 C CA . LEU A 1 194 ? 0.377 -4.023 -1.685 1.00 96.75 194 LEU A CA 1
ATOM 1580 C C . LEU A 1 194 ? 0.627 -5.299 -0.879 1.00 96.75 194 LEU A C 1
ATOM 1582 O O . LEU A 1 194 ? 0.630 -5.268 0.352 1.00 96.75 194 LEU A O 1
ATOM 1586 N N . VAL A 1 195 ? 0.899 -6.403 -1.569 1.00 96.56 195 VAL A N 1
ATOM 1587 C CA . VAL A 1 195 ? 1.382 -7.646 -0.962 1.00 96.56 195 VAL A CA 1
ATOM 1588 C C . VAL A 1 195 ? 2.884 -7.703 -1.167 1.00 96.56 195 VAL A C 1
ATOM 1590 O O . VAL A 1 195 ? 3.359 -7.756 -2.297 1.00 96.56 195 VAL A O 1
ATOM 1593 N N . CYS A 1 196 ? 3.634 -7.667 -0.070 1.00 97.06 196 CYS A N 1
ATOM 1594 C CA . CYS A 1 196 ? 5.084 -7.544 -0.100 1.00 97.06 196 CYS A CA 1
ATOM 1595 C C . CYS A 1 196 ? 5.767 -8.759 0.525 1.00 97.06 196 CYS A C 1
ATOM 1597 O O . CYS A 1 196 ? 5.347 -9.244 1.574 1.00 97.06 196 CYS A O 1
ATOM 1599 N N . ALA A 1 197 ? 6.862 -9.207 -0.088 1.00 95.56 197 ALA A N 1
ATOM 1600 C CA . ALA A 1 197 ? 7.659 -10.327 0.394 1.00 95.56 197 ALA A CA 1
ATOM 1601 C C . ALA A 1 197 ? 9.167 -10.031 0.307 1.00 95.56 197 ALA A C 1
ATOM 1603 O O . ALA A 1 197 ? 9.635 -9.450 -0.684 1.00 95.56 197 ALA A O 1
ATOM 1604 N N . PRO A 1 198 ? 9.963 -10.443 1.311 1.00 96.44 198 PRO A N 1
ATOM 1605 C CA . PRO A 1 198 ? 11.411 -10.439 1.185 1.00 96.44 198 PRO A CA 1
ATOM 1606 C C . PRO A 1 198 ? 11.864 -11.486 0.162 1.00 96.44 198 PRO A C 1
ATOM 1608 O O . PRO A 1 198 ? 11.260 -12.544 0.010 1.00 96.44 198 PRO A O 1
ATOM 1611 N N . ARG A 1 199 ? 12.972 -11.202 -0.523 1.00 96.38 199 ARG A N 1
ATOM 1612 C CA . ARG A 1 199 ? 13.655 -12.126 -1.447 1.00 96.38 199 ARG A CA 1
ATOM 1613 C C . ARG A 1 199 ? 15.003 -12.598 -0.895 1.00 96.38 199 ARG A C 1
ATOM 1615 O O . ARG A 1 199 ? 15.887 -12.990 -1.648 1.00 96.38 199 ARG A O 1
ATOM 1622 N N . GLN A 1 200 ? 15.162 -12.529 0.422 1.00 96.56 200 GLN A N 1
ATOM 1623 C CA . GLN A 1 200 ? 16.343 -12.975 1.154 1.00 96.56 200 GLN A CA 1
ATOM 1624 C C . GLN A 1 200 ? 15.922 -13.586 2.499 1.00 96.56 200 GLN A C 1
ATOM 1626 O O . GLN A 1 200 ? 14.846 -13.280 3.016 1.00 96.56 200 GLN A O 1
ATOM 1631 N N . SER A 1 201 ? 16.772 -14.436 3.073 1.00 96.31 201 SER A N 1
ATOM 1632 C CA . SER A 1 201 ? 16.540 -15.053 4.383 1.00 96.31 201 SER A CA 1
ATOM 1633 C C . SER A 1 201 ? 16.682 -14.055 5.537 1.00 96.31 201 SER A C 1
ATOM 1635 O O . SER A 1 201 ? 17.405 -13.067 5.427 1.00 96.31 201 SER A O 1
ATOM 1637 N N . GLY A 1 202 ? 16.048 -14.355 6.674 1.00 95.62 202 GLY A N 1
ATOM 1638 C CA . GLY A 1 202 ? 16.237 -13.610 7.926 1.00 95.62 202 GLY A CA 1
ATOM 1639 C C . GLY A 1 202 ? 15.488 -12.277 8.017 1.00 95.62 202 GLY A C 1
ATOM 1640 O O . GLY A 1 202 ? 15.680 -11.542 8.980 1.00 95.62 202 GLY A O 1
ATOM 1641 N N . VAL A 1 203 ? 14.630 -11.962 7.043 1.00 97.19 203 VAL A N 1
ATOM 1642 C CA . VAL A 1 203 ? 13.780 -10.765 7.077 1.00 97.19 203 VAL A CA 1
ATOM 1643 C C . VAL A 1 203 ? 12.436 -11.103 7.705 1.00 97.19 203 VAL A C 1
ATOM 1645 O O . VAL A 1 203 ? 11.790 -12.082 7.334 1.00 97.19 203 VAL A O 1
ATOM 1648 N N . THR A 1 204 ? 12.005 -10.265 8.638 1.00 95.81 204 THR A N 1
ATOM 1649 C CA . THR A 1 204 ? 10.713 -10.358 9.316 1.00 95.81 204 THR A CA 1
ATOM 1650 C C . THR A 1 204 ? 9.978 -9.023 9.225 1.00 95.81 204 THR A C 1
ATOM 1652 O O . THR A 1 204 ? 10.521 -8.022 8.754 1.00 95.81 204 THR A O 1
ATOM 1655 N N . TYR A 1 205 ? 8.738 -8.991 9.719 1.00 95.44 205 TYR A N 1
ATOM 1656 C CA . TYR A 1 205 ? 7.962 -7.756 9.866 1.00 95.44 205 TYR A CA 1
ATOM 1657 C C . TYR A 1 205 ? 8.719 -6.669 10.653 1.00 95.44 205 TYR A C 1
ATOM 1659 O O . TYR A 1 205 ? 8.525 -5.479 10.420 1.00 95.44 205 TYR A O 1
ATOM 1667 N N . ASP A 1 206 ? 9.602 -7.068 11.571 1.00 95.75 206 ASP A N 1
ATOM 1668 C CA . ASP A 1 206 ? 10.306 -6.161 12.473 1.00 95.75 206 ASP A CA 1
ATOM 1669 C C . ASP A 1 206 ? 11.684 -5.715 11.961 1.00 95.75 206 ASP A C 1
ATOM 1671 O O . ASP A 1 206 ? 12.323 -4.891 12.613 1.00 95.75 206 ASP A O 1
ATOM 1675 N N . THR A 1 207 ? 12.141 -6.208 10.804 1.00 97.00 207 THR A N 1
ATOM 1676 C CA . THR A 1 207 ? 13.447 -5.846 10.233 1.00 97.00 207 THR A CA 1
ATOM 1677 C C . THR A 1 207 ? 13.536 -4.349 9.933 1.00 97.00 207 THR A C 1
ATOM 1679 O O . THR A 1 207 ? 12.746 -3.794 9.166 1.00 97.00 207 THR A O 1
ATOM 1682 N N . THR A 1 208 ? 14.544 -3.694 10.512 1.00 94.50 208 THR A N 1
ATOM 1683 C CA . THR A 1 208 ? 14.751 -2.246 10.394 1.00 94.50 208 THR A CA 1
ATOM 1684 C C . THR A 1 208 ? 15.772 -1.845 9.342 1.00 94.50 208 THR A C 1
ATOM 1686 O O . THR A 1 208 ? 15.768 -0.683 8.966 1.00 94.50 208 THR A O 1
ATOM 1689 N N . ASP A 1 209 ? 16.615 -2.740 8.837 1.00 95.56 209 ASP A N 1
ATOM 1690 C CA . ASP A 1 209 ? 17.577 -2.405 7.778 1.00 95.56 209 ASP A CA 1
ATOM 1691 C C . ASP A 1 209 ? 16.969 -2.574 6.384 1.00 95.56 209 ASP A C 1
ATOM 1693 O O . ASP A 1 209 ? 15.884 -3.132 6.227 1.00 95.56 209 ASP A O 1
ATOM 1697 N N . ASN A 1 210 ? 17.646 -2.072 5.350 1.00 96.25 210 ASN A N 1
ATOM 1698 C CA . ASN A 1 210 ? 17.231 -2.323 3.970 1.00 96.25 210 ASN A CA 1
ATOM 1699 C C . ASN A 1 210 ? 17.433 -3.799 3.598 1.00 96.25 210 ASN A C 1
ATOM 1701 O O . ASN A 1 210 ? 18.391 -4.437 4.029 1.00 96.25 210 ASN A O 1
ATOM 1705 N N . TYR A 1 211 ? 16.541 -4.326 2.762 1.00 97.50 211 TYR A N 1
ATOM 1706 C CA . TYR A 1 211 ? 16.571 -5.724 2.337 1.00 97.50 211 TYR A CA 1
ATOM 1707 C C . TYR A 1 211 ? 16.003 -5.905 0.931 1.00 97.50 211 TYR A C 1
ATOM 1709 O O . TYR A 1 211 ? 15.137 -5.151 0.477 1.00 97.50 211 TYR A O 1
ATOM 1717 N N . ILE A 1 212 ? 16.456 -6.955 0.247 1.00 97.44 212 ILE A N 1
ATOM 1718 C CA . ILE A 1 212 ? 15.931 -7.323 -1.066 1.00 97.44 212 ILE A CA 1
ATOM 1719 C C . ILE A 1 212 ? 14.485 -7.789 -0.890 1.00 97.44 212 ILE A C 1
ATOM 1721 O O . ILE A 1 212 ? 14.191 -8.688 -0.100 1.00 97.44 212 ILE A O 1
ATOM 1725 N N . SER A 1 213 ? 13.569 -7.160 -1.617 1.00 97.44 213 SER A N 1
ATOM 1726 C CA . SER A 1 213 ? 12.131 -7.402 -1.507 1.00 97.44 213 SER A CA 1
ATOM 1727 C C . SER A 1 213 ? 11.404 -7.087 -2.806 1.00 97.44 213 SER A C 1
ATOM 1729 O O . SER A 1 213 ? 11.975 -6.526 -3.745 1.00 97.44 213 SER A O 1
ATOM 1731 N N . HIS A 1 214 ? 10.143 -7.495 -2.858 1.00 97.75 214 HIS A N 1
ATOM 1732 C CA . HIS A 1 214 ? 9.221 -7.189 -3.936 1.00 97.75 214 HIS A CA 1
ATOM 1733 C C . HIS A 1 214 ? 7.823 -6.970 -3.374 1.00 97.75 214 HIS A C 1
ATOM 1735 O O . HIS A 1 214 ? 7.472 -7.578 -2.363 1.00 97.75 214 HIS A O 1
ATOM 1741 N N . CYS A 1 215 ? 7.047 -6.132 -4.047 1.00 97.56 215 CYS A N 1
ATOM 1742 C CA . CYS A 1 215 ? 5.643 -5.911 -3.760 1.00 97.56 215 CYS A CA 1
ATOM 1743 C C . CYS A 1 215 ? 4.831 -6.012 -5.045 1.00 97.56 215 CYS A C 1
ATOM 1745 O O . CYS A 1 215 ? 5.226 -5.456 -6.073 1.00 97.56 215 CYS A O 1
ATOM 1747 N N . ASP A 1 216 ? 3.676 -6.651 -4.931 1.00 97.00 216 ASP A N 1
ATOM 1748 C CA . ASP A 1 216 ? 2.653 -6.758 -5.961 1.00 97.00 216 ASP A CA 1
ATOM 1749 C C . ASP A 1 216 ? 1.418 -5.948 -5.548 1.00 97.00 216 ASP A C 1
ATOM 1751 O O . ASP A 1 216 ? 1.064 -5.897 -4.370 1.00 97.00 216 ASP A O 1
ATOM 1755 N N . LEU A 1 217 ? 0.749 -5.316 -6.515 1.00 97.62 217 LEU A N 1
ATOM 1756 C CA . LEU A 1 217 ? -0.520 -4.620 -6.293 1.00 97.62 217 LEU A CA 1
ATOM 1757 C C . LEU A 1 217 ? -1.692 -5.579 -6.514 1.00 97.62 217 LEU A C 1
ATOM 1759 O O . LEU A 1 217 ? -1.823 -6.182 -7.582 1.00 97.62 217 LEU A O 1
ATOM 1763 N N . VAL A 1 218 ? -2.606 -5.650 -5.551 1.00 95.88 218 VAL A N 1
ATOM 1764 C CA . VAL A 1 218 ? -3.866 -6.381 -5.711 1.00 95.88 218 VAL A CA 1
ATOM 1765 C C . VAL A 1 218 ? -4.813 -5.573 -6.600 1.00 95.88 218 VAL A C 1
ATOM 1767 O O . VAL A 1 218 ? -5.343 -4.542 -6.193 1.00 95.88 218 VAL A O 1
ATOM 1770 N N . VAL A 1 219 ? -5.058 -6.050 -7.822 1.00 94.62 219 VAL A N 1
ATOM 1771 C CA . VAL A 1 219 ? -5.932 -5.368 -8.802 1.00 94.62 219 VAL A CA 1
ATOM 1772 C C . VAL A 1 219 ? -7.331 -5.972 -8.915 1.00 94.62 219 VAL A C 1
ATOM 1774 O O . VAL A 1 219 ? -8.245 -5.324 -9.415 1.00 94.62 219 VAL A O 1
ATOM 1777 N N . ALA A 1 220 ? -7.520 -7.209 -8.459 1.00 91.25 220 ALA A N 1
ATOM 1778 C CA . ALA A 1 220 ? -8.801 -7.899 -8.526 1.00 91.25 220 ALA A CA 1
ATOM 1779 C C . ALA A 1 220 ? -8.895 -8.998 -7.467 1.00 91.25 220 ALA A C 1
ATOM 1781 O O . ALA A 1 220 ? -7.887 -9.579 -7.064 1.00 91.25 220 ALA A O 1
ATOM 1782 N N . LYS A 1 221 ? -10.130 -9.333 -7.087 1.00 87.75 221 LYS A N 1
ATOM 1783 C CA . LYS A 1 221 ? -10.462 -10.545 -6.336 1.00 87.75 221 LYS A CA 1
ATOM 1784 C C . LYS A 1 221 ? -11.240 -11.489 -7.232 1.00 87.75 221 LYS A C 1
ATOM 1786 O O . LYS A 1 221 ? -12.139 -11.058 -7.949 1.00 87.75 221 LYS A O 1
ATOM 1791 N N . ARG A 1 222 ? -10.904 -12.773 -7.180 1.00 81.50 222 ARG A N 1
ATOM 1792 C CA . ARG A 1 222 ? -11.701 -13.825 -7.809 1.00 81.50 222 ARG A CA 1
ATOM 1793 C C . ARG A 1 222 ? -12.460 -14.540 -6.704 1.00 81.50 222 ARG A C 1
ATOM 1795 O O . ARG A 1 222 ? -11.843 -15.012 -5.754 1.00 81.50 222 ARG A O 1
ATOM 1802 N N . THR A 1 223 ? -13.782 -14.566 -6.801 1.00 75.12 223 THR A N 1
ATOM 1803 C CA . THR A 1 223 ? -14.585 -15.526 -6.046 1.00 75.12 223 THR A CA 1
ATOM 1804 C C . THR A 1 223 ? -14.302 -16.905 -6.624 1.00 75.12 223 THR A C 1
ATOM 1806 O O . THR A 1 223 ? -14.424 -17.089 -7.836 1.00 75.12 223 THR A O 1
ATOM 1809 N N . ASN A 1 224 ? -13.857 -17.821 -5.765 1.00 54.41 224 ASN A N 1
ATOM 1810 C CA . ASN A 1 224 ? -13.836 -19.247 -6.086 1.00 54.41 224 ASN A CA 1
ATOM 1811 C C . ASN A 1 224 ? -15.263 -19.788 -6.179 1.00 54.41 224 ASN A C 1
ATOM 1813 O O . ASN A 1 224 ? -16.129 -19.265 -5.437 1.00 54.41 224 ASN A O 1
#

pLDDT: mean 92.98, std 7.48, range [41.19, 98.56]

Radius of gyration: 19.66 Å; chains: 1; bounding box: 46×36×54 Å

Foldseek 3Di:
DQLKKKFFQAWFKKFQDLDDPVVDDPLGIDIDHHGGMFRFDKWWADPLQWIFTAGPDDDSNDRTIITRNQGIDMDNPPCLLVQLLVVVVVVCVQCVVVPDDCLDPPRVQVLCCLCCVQPVDPPSHDSVSSVPQDRQLSVVSSSNVRSPCSVQAPRDSAPQRRLLVQLVRRVVRPMPRVHHDDDPPRYDDDRQDKDKDFPDPPDDSPDDDGGHMHIDGRNDDDDD

InterPro domains:
  IPR019262 Domain of unknown function DUF2272 [PF10030] (103-221)